Protein AF-A0A2M8HQ14-F1 (afdb_monomer_lite)

Sequence (191 aa):
MKSSTLELFWVEKIKLTQNTINLTRNLNDEQLDFPNDVARLSIRKALQKMQINDQKFATYLPFAIRFGNLFPLPKVSQVEIEQELTMIRDLFQAPALPPKLSDIIVRSADEIEFSECNPSLENIFKPWKQAIGHQESHVEKISEEDSYKYRYFSWKGIYIIPAAINMVAMENHFLLKDGILKFLKDPNFPK

pLDDT: mean 87.19, std 11.89, range [32.97, 98.19]

Radius of gyration: 17.12 Å; chains: 1; bounding box: 49×30×46 Å

Secondary structure (DSSP, 8-state):
-PPPHHHHHHHHHHHHHHHHHHHHTT--HHHHH-SS-TTS--HHHHHHHHHHHHHHHHHHHHHHHHHHHHS-PPPPPHHHHHHHHHHHHHHHT-PSPPTTGGG----SSTT---TT--HHHHHHHHHHHHHHHHHHHHHTTS-HHHHTT-EEEETTEEEEHHHHHHHHHHHHHHHHIIIIIHHHH-TT---

Foldseek 3Di:
DDDFLLLVLLQLLQLLLLVLLVQAQADDPCQQAPDDDPPAQGVVNLLQVLLVLLLVCLVQVVVLLVVCVVPFADFDDPVVQVVLLVVLCVVLVQDDDDPCSVVRPDRALVPRDSPPGDPVCCVRSVSSSVSSNSVRVSSVPADSRSQRRTWGDDPVGIDRNSSSSNSSSSVSVSSCVRHPVQCVVPVCPDD

Structure (mmCIF, N/CA/C/O backbone):
data_AF-A0A2M8HQ14-F1
#
_entry.id   AF-A0A2M8HQ14-F1
#
loop_
_atom_site.group_PDB
_atom_site.id
_atom_site.type_symbol
_atom_site.label_atom_id
_atom_site.label_alt_id
_atom_site.label_comp_id
_atom_site.label_asym_id
_atom_site.label_entity_id
_atom_site.label_seq_id
_atom_site.pdbx_PDB_ins_code
_atom_site.Cartn_x
_atom_site.Cartn_y
_atom_site.Cartn_z
_atom_site.occupancy
_atom_site.B_iso_or_equiv
_atom_site.auth_seq_id
_atom_site.auth_comp_id
_atom_site.auth_asym_id
_atom_site.auth_atom_id
_atom_site.pdbx_PDB_model_num
ATOM 1 N N . MET A 1 1 ? -25.611 2.134 2.418 1.00 32.97 1 MET A N 1
ATOM 2 C CA . MET A 1 1 ? -24.685 1.971 3.560 1.00 32.97 1 MET A CA 1
ATOM 3 C C . MET A 1 1 ? -23.477 2.852 3.264 1.00 32.97 1 MET A C 1
ATOM 5 O O . MET A 1 1 ? -22.966 2.738 2.159 1.00 32.97 1 MET A O 1
ATOM 9 N N . LYS A 1 2 ? -23.108 3.815 4.122 1.00 39.12 2 LYS A N 1
ATOM 10 C CA . LYS A 1 2 ? -21.884 4.610 3.894 1.00 39.12 2 LYS A CA 1
ATOM 11 C C . LYS A 1 2 ? -20.688 3.700 4.189 1.00 39.12 2 LYS A C 1
ATOM 13 O O . LYS A 1 2 ? -20.706 3.077 5.248 1.00 39.12 2 LYS A O 1
ATOM 18 N N . SER A 1 3 ? -19.717 3.602 3.278 1.00 62.22 3 SER A N 1
ATOM 19 C CA . SER A 1 3 ? -18.453 2.917 3.583 1.00 62.22 3 SER A CA 1
ATOM 20 C C . SER A 1 3 ? -17.799 3.587 4.778 1.00 62.22 3 SER A C 1
ATOM 22 O O . SER A 1 3 ? -17.839 4.814 4.914 1.00 62.22 3 SER A O 1
ATOM 24 N N . SER A 1 4 ? -17.254 2.763 5.658 1.00 85.62 4 SER A N 1
ATOM 25 C CA . SER A 1 4 ? -16.575 3.223 6.857 1.00 85.62 4 SER A CA 1
ATOM 26 C C . SER A 1 4 ? -15.208 3.822 6.495 1.00 85.62 4 SER A C 1
ATOM 28 O O . SER A 1 4 ? -14.678 3.540 5.418 1.00 85.62 4 SER A O 1
ATOM 30 N N . THR A 1 5 ? -14.626 4.672 7.348 1.00 88.25 5 THR A N 1
ATOM 31 C CA . THR A 1 5 ? -13.314 5.288 7.048 1.00 88.25 5 THR A CA 1
ATOM 32 C C . THR A 1 5 ? -12.232 4.217 6.925 1.00 88.25 5 THR A C 1
ATOM 34 O O . THR A 1 5 ? -11.352 4.315 6.070 1.00 88.25 5 THR A O 1
ATOM 37 N N . LEU A 1 6 ? -12.322 3.173 7.758 1.00 91.50 6 LEU A N 1
ATOM 38 C CA . LEU A 1 6 ? -11.446 2.011 7.693 1.00 91.50 6 LEU A CA 1
ATOM 39 C C . LEU A 1 6 ? -11.546 1.312 6.332 1.00 91.50 6 LEU A C 1
ATOM 41 O O . LEU A 1 6 ? -10.520 1.095 5.690 1.00 91.50 6 LEU A O 1
ATOM 45 N N . GLU A 1 7 ? -12.768 1.004 5.881 1.00 92.44 7 GLU A N 1
ATOM 46 C CA . GLU A 1 7 ? -13.006 0.354 4.586 1.00 92.44 7 GLU A CA 1
ATOM 47 C C . GLU A 1 7 ? -12.491 1.222 3.432 1.00 92.44 7 GLU A C 1
ATOM 49 O O . GLU A 1 7 ? -11.828 0.720 2.527 1.00 92.44 7 GLU A O 1
ATOM 54 N N . LEU A 1 8 ? -12.753 2.531 3.475 1.00 92.06 8 LEU A N 1
ATOM 55 C CA . LEU A 1 8 ? -12.332 3.464 2.435 1.00 92.06 8 LEU A CA 1
ATOM 56 C C . LEU A 1 8 ? -10.808 3.483 2.283 1.00 92.06 8 LEU A C 1
ATOM 58 O O . LEU A 1 8 ? -10.309 3.245 1.184 1.00 92.06 8 LEU A O 1
ATOM 62 N N . PHE A 1 9 ? -10.064 3.702 3.372 1.00 93.69 9 PHE A N 1
ATOM 63 C CA . PHE A 1 9 ? -8.600 3.726 3.301 1.00 93.69 9 PHE A CA 1
ATOM 64 C C . PHE A 1 9 ? -8.007 2.365 2.952 1.00 93.69 9 PHE A C 1
ATOM 66 O O . PHE A 1 9 ? -6.987 2.302 2.261 1.00 93.69 9 PHE A O 1
ATOM 73 N N . TRP A 1 10 ? -8.640 1.276 3.392 1.00 95.88 10 TRP A N 1
ATOM 74 C CA . TRP A 1 10 ? -8.224 -0.064 3.004 1.00 95.88 10 TRP A CA 1
ATOM 75 C C . TRP A 1 10 ? -8.364 -0.279 1.492 1.00 95.88 10 TRP A C 1
ATOM 77 O O . TRP A 1 10 ? -7.386 -0.608 0.820 1.00 95.88 10 TRP A O 1
ATOM 87 N N . VAL A 1 11 ? -9.539 0.007 0.926 1.00 95.31 11 VAL A N 1
ATOM 88 C CA . VAL A 1 11 ? -9.795 -0.135 -0.514 1.00 95.31 11 VAL A CA 1
ATOM 89 C C . VAL A 1 11 ? -8.889 0.786 -1.336 1.00 95.31 11 VAL A C 1
ATOM 91 O O . VAL A 1 11 ? -8.334 0.357 -2.345 1.00 95.31 11 VAL A O 1
ATOM 94 N N . GLU A 1 12 ? -8.684 2.037 -0.922 1.00 93.06 12 GLU A N 1
ATOM 95 C CA . GLU A 1 12 ? -7.764 2.953 -1.611 1.00 93.06 12 GLU A CA 1
ATOM 96 C C . GLU A 1 12 ? -6.329 2.418 -1.640 1.00 93.06 12 GLU A C 1
ATOM 98 O O . GLU A 1 12 ? -5.658 2.488 -2.676 1.00 93.06 12 GLU A O 1
ATOM 103 N N . LYS A 1 13 ? -5.871 1.820 -0.536 1.00 95.44 13 LYS A N 1
ATOM 104 C CA . LYS A 1 13 ? -4.567 1.162 -0.459 1.00 95.44 13 LYS A CA 1
ATOM 105 C C . LYS A 1 13 ? -4.471 -0.029 -1.417 1.00 95.44 13 LYS A C 1
ATOM 107 O O . LYS A 1 13 ? -3.471 -0.137 -2.128 1.00 95.44 13 LYS A O 1
ATOM 112 N N . ILE A 1 14 ? -5.493 -0.887 -1.482 1.00 97.31 14 ILE A N 1
ATOM 113 C CA . ILE A 1 14 ? -5.556 -2.008 -2.438 1.00 97.31 14 ILE A CA 1
ATOM 114 C C . ILE A 1 14 ? -5.459 -1.498 -3.879 1.00 97.31 14 ILE A C 1
ATOM 116 O O . ILE A 1 14 ? -4.623 -1.964 -4.660 1.00 97.31 14 ILE A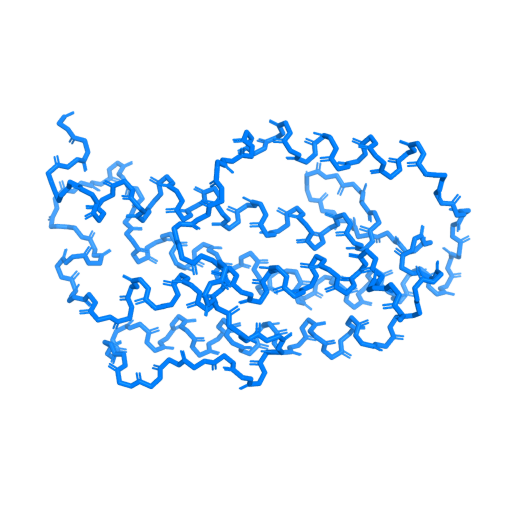 O 1
ATOM 120 N N . LYS A 1 15 ? -6.254 -0.479 -4.218 1.00 96.44 15 LYS A N 1
ATOM 121 C CA . LYS A 1 15 ? -6.255 0.121 -5.555 1.00 96.44 15 LYS A CA 1
ATOM 122 C C . LYS A 1 15 ? -4.904 0.715 -5.924 1.00 96.44 15 LYS A C 1
ATOM 124 O O . LYS A 1 15 ? -4.448 0.539 -7.054 1.00 96.44 15 LYS A O 1
ATOM 129 N N . LEU A 1 16 ? -4.245 1.393 -4.985 1.00 95.69 16 LEU A N 1
ATOM 130 C CA . LEU A 1 16 ? -2.909 1.951 -5.188 1.00 95.69 16 LEU A CA 1
ATOM 131 C C . LEU A 1 16 ? -1.882 0.851 -5.489 1.00 95.69 16 LEU A C 1
ATOM 133 O O . LEU A 1 16 ? -1.063 1.013 -6.400 1.00 95.69 16 LEU A O 1
ATOM 137 N N . THR A 1 17 ? -1.942 -0.267 -4.763 1.00 97.25 17 THR A N 1
ATOM 138 C CA . THR A 1 17 ? -1.079 -1.432 -4.998 1.00 97.25 17 THR A CA 1
ATOM 139 C C . THR A 1 17 ? -1.305 -2.007 -6.395 1.00 97.25 17 THR A C 1
ATOM 141 O O . THR A 1 17 ? -0.351 -2.102 -7.170 1.00 97.25 17 THR A O 1
ATOM 144 N N . GLN A 1 18 ? -2.556 -2.299 -6.775 1.00 97.44 18 GLN A N 1
ATOM 145 C CA . GLN A 1 18 ? -2.865 -2.822 -8.112 1.00 97.44 18 GLN A CA 1
ATOM 146 C C . GLN A 1 18 ? -2.454 -1.846 -9.222 1.00 97.44 18 GLN A C 1
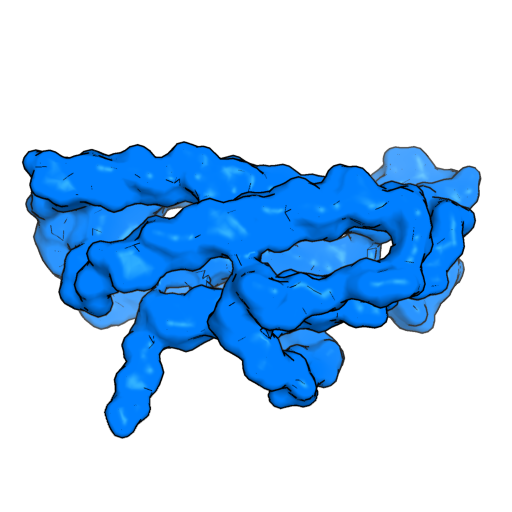ATOM 148 O O . GLN A 1 18 ? -1.886 -2.259 -10.233 1.00 97.44 18 GLN A O 1
ATOM 153 N N . ASN A 1 19 ? -2.700 -0.546 -9.043 1.00 95.81 19 ASN A N 1
ATOM 154 C CA . ASN A 1 19 ? -2.285 0.467 -10.008 1.00 95.81 19 ASN A CA 1
ATOM 155 C C . ASN A 1 19 ? -0.762 0.466 -10.203 1.00 95.81 19 ASN A C 1
ATOM 157 O O . ASN A 1 19 ? -0.271 0.512 -11.329 1.00 95.81 19 ASN A O 1
ATOM 161 N N . THR A 1 20 ? -0.010 0.368 -9.107 1.00 95.81 20 THR A N 1
ATOM 162 C CA . THR A 1 20 ? 1.456 0.326 -9.147 1.00 95.81 20 THR A CA 1
ATOM 163 C C . THR A 1 20 ? 1.961 -0.911 -9.887 1.00 95.81 20 THR A C 1
ATOM 165 O O . THR A 1 20 ? 2.848 -0.799 -10.736 1.00 95.81 20 THR A O 1
ATOM 168 N N . ILE A 1 21 ? 1.360 -2.075 -9.627 1.00 96.69 21 ILE A N 1
ATOM 169 C CA . ILE A 1 21 ? 1.650 -3.318 -10.352 1.00 96.69 21 ILE A CA 1
ATOM 170 C C . ILE A 1 21 ? 1.353 -3.140 -11.845 1.00 96.69 21 ILE A C 1
ATOM 172 O O . ILE A 1 21 ? 2.228 -3.384 -12.670 1.00 96.69 21 ILE A O 1
ATOM 176 N N . ASN A 1 22 ? 0.172 -2.636 -12.213 1.00 95.44 22 ASN A N 1
ATOM 177 C CA . ASN A 1 22 ? -0.216 -2.431 -13.614 1.00 95.44 22 ASN A CA 1
ATOM 178 C C . ASN A 1 22 ? 0.759 -1.526 -14.378 1.00 95.44 22 ASN A C 1
ATOM 180 O O . ASN A 1 22 ? 1.053 -1.785 -15.544 1.00 95.44 22 ASN A O 1
ATOM 184 N N . LEU A 1 23 ? 1.271 -0.482 -13.722 1.00 94.12 23 LEU A N 1
ATOM 185 C CA . LEU A 1 23 ? 2.225 0.458 -14.312 1.00 94.12 23 LEU A CA 1
ATOM 186 C C . LEU A 1 23 ? 3.621 -0.138 -14.527 1.00 94.12 23 LEU A C 1
ATOM 188 O O . LEU A 1 23 ? 4.365 0.369 -15.363 1.00 94.12 23 LEU A O 1
ATOM 192 N N . THR A 1 24 ? 3.996 -1.169 -13.768 1.00 94.88 24 THR A N 1
ATOM 193 C CA . THR A 1 24 ? 5.387 -1.645 -13.706 1.00 94.88 24 THR A CA 1
ATOM 194 C C . THR A 1 24 ? 5.587 -3.081 -14.170 1.00 94.88 24 THR A C 1
ATOM 196 O O . THR A 1 24 ? 6.697 -3.431 -14.563 1.00 94.88 24 THR A O 1
ATOM 199 N N . ARG A 1 25 ? 4.534 -3.906 -14.187 1.00 95.75 25 ARG A N 1
ATOM 200 C CA . ARG A 1 25 ? 4.627 -5.355 -14.420 1.00 95.75 25 ARG A CA 1
ATOM 201 C C . ARG A 1 25 ? 5.296 -5.764 -15.731 1.00 95.75 25 ARG A C 1
ATOM 203 O O . ARG A 1 25 ? 5.889 -6.831 -15.768 1.00 95.75 25 ARG A O 1
ATOM 210 N N . ASN A 1 26 ? 5.236 -4.922 -16.763 1.00 94.88 26 ASN A N 1
ATOM 211 C CA . ASN A 1 26 ? 5.762 -5.220 -18.100 1.00 94.88 26 ASN A CA 1
ATOM 212 C C . ASN A 1 26 ? 7.092 -4.512 -18.409 1.00 94.88 26 ASN A C 1
ATOM 214 O O . ASN A 1 26 ? 7.562 -4.571 -19.543 1.00 94.88 26 ASN A O 1
ATOM 218 N N . LEU A 1 27 ? 7.681 -3.806 -17.439 1.00 93.19 27 LEU A N 1
ATOM 219 C CA . LEU A 1 27 ? 8.978 -3.157 -17.627 1.00 93.19 27 LEU A CA 1
ATOM 220 C C . LEU A 1 27 ? 10.084 -4.210 -17.690 1.00 93.19 27 LEU A C 1
ATOM 222 O O . LEU A 1 27 ? 10.091 -5.145 -16.889 1.00 93.19 27 LEU A O 1
ATOM 226 N N . ASN A 1 28 ? 11.027 -4.049 -18.616 1.00 92.50 28 ASN A N 1
ATOM 227 C CA . ASN A 1 28 ? 12.213 -4.900 -18.693 1.00 92.50 28 ASN A CA 1
ATOM 228 C C . ASN A 1 28 ? 13.247 -4.516 -17.612 1.00 92.50 28 ASN A C 1
ATOM 230 O O . ASN A 1 28 ? 13.126 -3.480 -16.958 1.00 92.50 28 ASN A O 1
ATOM 234 N N . ASP A 1 29 ? 14.273 -5.342 -17.412 1.00 92.19 29 ASP A N 1
ATOM 235 C CA . ASP A 1 29 ? 15.241 -5.124 -16.326 1.00 92.19 29 ASP A CA 1
ATOM 236 C C . ASP A 1 29 ? 16.053 -3.828 -16.472 1.00 92.19 29 ASP A C 1
ATOM 238 O O . ASP A 1 29 ? 16.331 -3.165 -15.474 1.00 92.19 29 ASP A O 1
ATOM 242 N N . GLU A 1 30 ? 16.348 -3.396 -17.700 1.00 88.69 30 GLU A N 1
ATOM 243 C CA . GLU A 1 30 ? 17.034 -2.122 -17.953 1.00 88.69 30 GLU A CA 1
ATOM 244 C C . GLU A 1 30 ? 16.188 -0.923 -17.501 1.00 88.69 30 GLU A C 1
ATOM 246 O O . GLU A 1 30 ? 16.701 0.006 -16.874 1.00 88.69 30 GLU A O 1
ATOM 251 N N . GLN A 1 31 ? 14.878 -0.963 -17.766 1.00 89.19 31 GLN A N 1
ATOM 252 C CA . GLN A 1 31 ? 13.917 0.042 -17.306 1.00 89.19 31 GLN A CA 1
ATOM 253 C C . GLN A 1 31 ? 13.722 0.005 -15.784 1.00 89.19 31 GLN A C 1
ATOM 255 O O . GLN A 1 31 ? 13.442 1.037 -15.175 1.00 89.19 31 GLN A O 1
ATOM 260 N N . LEU A 1 32 ? 13.840 -1.173 -15.166 1.00 91.31 32 LEU A N 1
ATOM 261 C CA . LEU A 1 32 ? 13.626 -1.362 -13.731 1.00 91.31 32 LEU A CA 1
ATOM 262 C C . LEU A 1 32 ? 14.803 -0.883 -12.879 1.00 91.31 32 LEU A C 1
ATOM 264 O O . LEU A 1 32 ? 14.583 -0.295 -11.814 1.00 91.31 32 LEU A O 1
ATOM 268 N N . ASP A 1 33 ? 16.028 -1.164 -13.320 1.00 87.94 33 ASP A N 1
ATOM 269 C CA . ASP A 1 33 ? 17.239 -0.931 -12.533 1.00 87.94 33 ASP A CA 1
ATOM 270 C C . ASP A 1 33 ? 17.974 0.355 -12.898 1.00 87.94 33 ASP A C 1
ATOM 272 O O . ASP A 1 33 ? 18.659 0.907 -12.037 1.00 87.94 33 ASP A O 1
ATOM 276 N N . PHE A 1 34 ? 17.729 0.877 -14.103 1.00 74.94 34 PHE A N 1
ATOM 277 C CA . PHE A 1 34 ? 18.449 1.979 -14.735 1.00 74.94 34 PHE A CA 1
ATOM 278 C C . PHE A 1 34 ? 19.945 1.681 -14.923 1.00 74.94 34 PHE A C 1
ATOM 280 O O . PHE A 1 34 ? 20.654 1.404 -13.957 1.00 74.94 34 PHE A O 1
ATOM 287 N N . PRO A 1 35 ? 20.495 1.812 -16.140 1.00 55.94 35 PRO A N 1
ATOM 288 C CA . PRO A 1 35 ? 21.866 1.381 -16.378 1.00 55.94 35 PRO A CA 1
ATOM 289 C C . PRO A 1 35 ? 22.963 2.189 -15.653 1.00 55.94 35 PRO A C 1
ATOM 291 O O . PRO A 1 35 ? 24.076 1.686 -15.599 1.00 55.94 35 PRO A O 1
ATOM 294 N N . ASN A 1 36 ? 22.723 3.399 -15.107 1.00 51.34 36 ASN A N 1
ATOM 295 C CA . ASN A 1 36 ? 23.842 4.319 -14.810 1.00 51.34 36 ASN A CA 1
ATOM 296 C C . ASN A 1 36 ? 23.723 5.333 -13.644 1.00 51.34 36 ASN A C 1
ATOM 298 O O . ASN A 1 36 ? 24.579 6.212 -13.571 1.00 51.34 36 ASN A O 1
ATOM 302 N N . ASP A 1 37 ? 22.757 5.269 -12.712 1.00 55.09 37 ASP A N 1
ATOM 303 C CA . ASP A 1 37 ? 22.715 6.275 -11.623 1.00 55.09 37 ASP A CA 1
ATOM 304 C C . ASP A 1 37 ? 22.629 5.697 -10.199 1.00 55.09 37 ASP A C 1
ATOM 306 O O . ASP A 1 37 ? 21.575 5.296 -9.703 1.00 55.09 37 ASP A O 1
ATOM 310 N N . VAL A 1 38 ? 23.782 5.696 -9.519 1.00 55.62 38 VAL A N 1
ATOM 311 C CA . VAL A 1 38 ? 23.985 5.205 -8.144 1.00 55.62 38 VAL A CA 1
ATOM 312 C C . VAL A 1 38 ? 23.296 6.098 -7.100 1.00 55.62 38 VAL A C 1
ATOM 314 O O . VAL A 1 38 ? 22.971 5.624 -6.010 1.00 55.62 38 VAL A O 1
ATOM 317 N N . ALA A 1 39 ? 23.024 7.369 -7.419 1.00 57.22 39 ALA A N 1
ATOM 318 C CA . ALA A 1 39 ? 22.390 8.312 -6.501 1.00 57.22 39 ALA A CA 1
ATOM 319 C C . ALA A 1 39 ? 20.851 8.227 -6.512 1.00 57.22 39 ALA A C 1
ATOM 321 O O . ALA A 1 39 ? 20.198 8.798 -5.635 1.00 57.22 39 ALA A O 1
ATOM 322 N N . ARG A 1 40 ? 20.253 7.517 -7.481 1.00 67.31 40 ARG A N 1
ATOM 323 C CA . ARG A 1 40 ? 18.800 7.510 -7.711 1.00 67.31 40 ARG A CA 1
ATOM 324 C C . ARG A 1 40 ? 18.124 6.242 -7.193 1.00 67.31 40 ARG A C 1
ATOM 326 O O . ARG A 1 40 ? 18.677 5.140 -7.185 1.00 67.31 40 ARG A O 1
ATOM 333 N N . LEU A 1 41 ? 16.880 6.400 -6.742 1.00 78.75 41 LEU A N 1
ATOM 334 C CA . LEU A 1 41 ? 16.032 5.266 -6.394 1.00 78.75 41 LEU A CA 1
ATOM 335 C C . LEU A 1 41 ? 15.511 4.635 -7.688 1.00 78.75 41 LEU A C 1
ATOM 337 O O . LEU A 1 41 ? 14.708 5.258 -8.376 1.00 78.75 41 LEU A O 1
ATOM 341 N N . SER A 1 42 ? 15.965 3.422 -8.011 1.00 88.56 42 SER A N 1
ATOM 342 C CA . SER A 1 42 ? 15.466 2.715 -9.190 1.00 88.56 42 SER A CA 1
ATOM 343 C C . SER A 1 42 ? 13.986 2.330 -9.050 1.00 88.56 42 SER A C 1
ATOM 345 O O . SER A 1 42 ? 13.490 2.256 -7.920 1.00 88.56 42 SER A O 1
ATOM 347 N N . ILE A 1 43 ? 13.281 2.030 -10.153 1.00 92.31 43 ILE A N 1
ATOM 348 C CA . ILE A 1 43 ? 11.893 1.534 -10.078 1.00 92.31 43 ILE A CA 1
ATOM 349 C C . ILE A 1 43 ? 11.867 0.256 -9.242 1.00 92.31 43 ILE A C 1
ATOM 351 O O . ILE A 1 43 ? 11.047 0.137 -8.331 1.00 92.31 43 ILE A O 1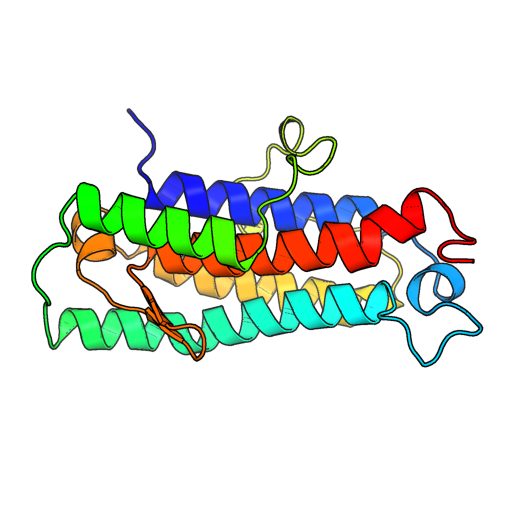
ATOM 355 N N . ARG A 1 44 ? 12.822 -0.659 -9.461 1.00 93.56 44 ARG A N 1
ATOM 356 C CA . ARG A 1 44 ? 12.940 -1.882 -8.657 1.00 93.56 44 ARG A CA 1
ATOM 357 C C . ARG A 1 44 ? 13.114 -1.572 -7.172 1.00 93.56 44 ARG A C 1
ATOM 359 O O . ARG A 1 44 ? 12.400 -2.136 -6.345 1.00 93.56 44 ARG A O 1
ATOM 366 N N . LYS A 1 45 ? 14.010 -0.645 -6.817 1.00 92.50 45 LYS A N 1
ATOM 367 C CA . LYS A 1 45 ? 14.221 -0.244 -5.416 1.00 92.50 45 LYS A CA 1
ATOM 368 C C . LYS A 1 45 ? 12.992 0.450 -4.820 1.00 92.50 45 LYS A C 1
ATOM 370 O O . LYS A 1 45 ? 12.724 0.272 -3.635 1.00 92.50 45 LYS A O 1
ATOM 375 N N . ALA A 1 46 ? 12.247 1.236 -5.599 1.00 93.88 46 ALA A N 1
ATOM 376 C CA . ALA A 1 46 ? 11.003 1.855 -5.149 1.00 93.88 46 ALA A CA 1
ATOM 377 C C . ALA A 1 46 ? 9.940 0.793 -4.837 1.00 93.88 46 ALA A C 1
ATOM 379 O O . ALA A 1 46 ? 9.379 0.810 -3.743 1.00 93.88 46 ALA A O 1
ATOM 380 N N . LEU A 1 47 ? 9.743 -0.176 -5.737 1.00 96.38 47 LEU A N 1
ATOM 381 C CA . LEU A 1 47 ? 8.833 -1.307 -5.531 1.00 96.38 47 LEU A CA 1
ATOM 382 C C . LEU A 1 47 ? 9.232 -2.146 -4.309 1.00 96.38 47 LEU A C 1
ATOM 384 O O . LEU A 1 47 ? 8.386 -2.456 -3.476 1.00 96.38 47 LEU A O 1
ATOM 388 N N . GLN A 1 48 ? 10.525 -2.446 -4.145 1.00 96.06 48 GLN A N 1
ATOM 389 C CA . GLN A 1 48 ? 11.044 -3.137 -2.958 1.00 96.06 48 GLN A CA 1
ATOM 390 C C . GLN A 1 48 ? 10.763 -2.354 -1.671 1.00 96.06 48 GLN A C 1
ATOM 392 O O . GLN A 1 48 ? 10.332 -2.933 -0.681 1.00 96.06 48 GLN A O 1
ATOM 397 N N . LYS A 1 49 ? 10.959 -1.029 -1.663 1.00 95.75 49 LYS A N 1
ATOM 398 C CA . LYS A 1 49 ? 10.642 -0.203 -0.487 1.00 95.75 49 LYS A CA 1
ATOM 399 C C . LYS A 1 49 ? 9.151 -0.229 -0.148 1.00 95.75 49 LYS A C 1
ATOM 401 O O . LYS A 1 49 ? 8.826 -0.371 1.027 1.00 95.75 49 LYS A O 1
ATOM 406 N N . MET A 1 50 ? 8.264 -0.134 -1.141 1.00 96.94 50 MET A N 1
ATOM 407 C CA . MET A 1 50 ? 6.814 -0.238 -0.915 1.00 96.94 50 MET A CA 1
ATOM 408 C C . MET A 1 50 ? 6.436 -1.602 -0.333 1.00 96.94 50 MET A C 1
ATOM 410 O O . MET A 1 50 ? 5.745 -1.684 0.681 1.00 96.94 50 MET A O 1
ATOM 414 N N . GLN A 1 51 ? 6.966 -2.669 -0.928 1.00 97.62 51 GLN A N 1
ATOM 415 C CA . GLN A 1 51 ? 6.770 -4.035 -0.464 1.00 97.62 51 GLN A CA 1
ATOM 416 C C . GLN A 1 51 ? 7.283 -4.229 0.978 1.00 97.62 51 GLN A C 1
ATOM 418 O O . GLN A 1 51 ? 6.586 -4.826 1.798 1.00 97.62 51 GLN A O 1
ATOM 423 N N . ILE A 1 52 ? 8.443 -3.668 1.335 1.00 96.81 52 ILE A N 1
ATOM 424 C CA . ILE A 1 52 ? 8.977 -3.685 2.708 1.00 96.81 52 ILE A CA 1
ATOM 425 C C . ILE A 1 52 ? 8.084 -2.894 3.673 1.00 96.81 52 ILE A C 1
ATOM 427 O O . ILE A 1 52 ? 7.867 -3.342 4.801 1.00 96.81 52 ILE A O 1
ATOM 431 N N . ASN A 1 53 ? 7.574 -1.725 3.273 1.00 95.94 53 ASN A N 1
ATOM 432 C CA . ASN A 1 53 ? 6.663 -0.935 4.107 1.00 95.94 53 ASN A CA 1
ATOM 433 C C . ASN A 1 53 ? 5.412 -1.743 4.459 1.00 95.94 53 ASN A C 1
ATOM 435 O O . ASN A 1 53 ? 5.011 -1.795 5.623 1.00 95.94 53 ASN A O 1
ATOM 439 N N . ASP A 1 54 ? 4.856 -2.445 3.473 1.00 97.75 54 ASP A N 1
ATOM 440 C CA . ASP A 1 54 ? 3.707 -3.317 3.670 1.00 97.75 54 ASP A CA 1
ATOM 441 C C . ASP A 1 54 ? 4.016 -4.550 4.515 1.00 97.75 54 ASP A C 1
ATOM 443 O O . ASP A 1 54 ? 3.230 -4.907 5.394 1.00 97.75 54 ASP A O 1
ATOM 447 N N . GLN A 1 55 ? 5.179 -5.173 4.344 1.00 96.81 55 GLN A N 1
ATOM 448 C CA . GLN A 1 55 ? 5.595 -6.270 5.219 1.00 96.81 55 GLN A CA 1
ATOM 449 C C . GLN A 1 55 ? 5.764 -5.832 6.673 1.00 96.81 55 GLN A C 1
ATOM 451 O O . GLN A 1 55 ? 5.336 -6.540 7.587 1.00 96.81 55 GLN A O 1
ATOM 456 N N . LYS A 1 56 ? 6.348 -4.653 6.909 1.00 95.19 56 LYS A N 1
ATOM 457 C CA . LYS A 1 56 ? 6.453 -4.089 8.259 1.00 95.19 56 LYS A CA 1
ATOM 458 C C . LYS A 1 56 ? 5.069 -3.846 8.841 1.00 95.19 56 LYS A C 1
ATOM 460 O O . LYS A 1 56 ? 4.808 -4.268 9.964 1.00 95.19 56 LYS A O 1
ATOM 465 N N . PHE A 1 57 ? 4.168 -3.235 8.075 1.00 96.00 57 PHE A N 1
ATOM 466 C CA . PHE A 1 57 ? 2.805 -2.991 8.537 1.00 96.00 57 PHE A CA 1
ATOM 467 C C . PHE A 1 57 ? 2.076 -4.299 8.875 1.00 96.00 57 PHE A C 1
ATOM 469 O O . PHE A 1 57 ? 1.538 -4.425 9.972 1.00 96.00 57 PHE A O 1
ATOM 476 N N . ALA A 1 58 ? 2.165 -5.313 8.008 1.00 95.25 58 ALA A N 1
ATOM 477 C CA . ALA A 1 58 ? 1.617 -6.651 8.247 1.00 95.25 58 ALA A CA 1
ATOM 478 C C . ALA A 1 58 ? 2.179 -7.305 9.522 1.00 95.25 58 ALA A C 1
ATOM 480 O O . ALA A 1 58 ? 1.467 -8.012 10.228 1.00 95.25 58 ALA A O 1
ATOM 481 N N . THR A 1 59 ? 3.452 -7.049 9.829 1.00 93.50 59 THR A N 1
ATOM 482 C CA . THR A 1 59 ? 4.131 -7.594 11.011 1.00 93.50 59 THR A CA 1
ATOM 483 C C . THR A 1 59 ? 3.683 -6.901 12.298 1.00 93.50 59 THR A C 1
ATOM 485 O O . THR A 1 59 ? 3.502 -7.567 13.313 1.00 93.50 59 THR A O 1
ATOM 488 N N . TYR A 1 60 ? 3.496 -5.577 12.284 1.00 92.06 60 TYR A N 1
ATOM 489 C CA . TYR A 1 60 ? 3.218 -4.796 13.497 1.00 92.06 60 TYR A CA 1
ATOM 490 C C . TYR A 1 60 ? 1.728 -4.575 13.782 1.00 92.06 60 TYR A C 1
ATOM 492 O O . TYR A 1 60 ? 1.345 -4.415 14.943 1.00 92.06 60 TYR A O 1
ATOM 500 N N . LEU A 1 61 ? 0.870 -4.611 12.760 1.00 93.06 61 LEU A N 1
ATOM 501 C CA . LEU A 1 61 ? -0.578 -4.448 12.907 1.00 93.06 61 LEU A CA 1
ATOM 502 C C . LEU A 1 61 ? -1.208 -5.426 13.926 1.00 93.06 61 LEU A C 1
ATOM 504 O O . LEU A 1 61 ? -1.984 -4.972 14.770 1.00 93.06 61 LEU A O 1
ATOM 508 N N . PRO A 1 62 ? -0.856 -6.728 13.958 1.00 91.94 62 PRO A N 1
ATOM 509 C CA . PRO A 1 62 ? -1.428 -7.666 14.926 1.00 91.94 62 PRO A CA 1
ATOM 510 C C . PRO A 1 62 ? -1.108 -7.290 16.375 1.00 91.94 62 PRO A C 1
ATOM 512 O O . PRO A 1 62 ? -1.934 -7.487 17.266 1.00 91.94 62 PRO A O 1
ATOM 515 N N . PHE A 1 63 ? 0.075 -6.718 16.620 1.00 90.44 63 PHE A N 1
ATOM 516 C CA . PHE A 1 63 ? 0.453 -6.238 17.947 1.00 90.44 63 PHE A CA 1
ATOM 517 C C . PHE A 1 63 ? -0.396 -5.035 18.351 1.00 90.44 63 PHE A C 1
ATOM 519 O O . PHE A 1 63 ? -0.924 -5.031 19.458 1.00 90.44 63 PHE A O 1
ATOM 526 N N . ALA A 1 64 ? -0.599 -4.066 17.453 1.00 88.88 64 ALA A N 1
ATOM 527 C CA . ALA A 1 64 ? -1.470 -2.915 17.700 1.00 88.88 64 ALA A CA 1
ATOM 528 C C . ALA A 1 64 ? -2.894 -3.344 18.100 1.00 88.88 64 ALA A C 1
ATOM 530 O O . ALA A 1 64 ? -3.447 -2.845 19.080 1.00 88.88 64 ALA A O 1
ATOM 531 N N . ILE A 1 65 ? -3.451 -4.332 17.393 1.00 87.56 65 ILE A N 1
ATOM 532 C CA . ILE A 1 65 ? -4.774 -4.900 17.688 1.00 87.56 65 ILE A CA 1
ATOM 533 C C . ILE A 1 65 ? -4.768 -5.628 19.038 1.00 87.56 65 ILE A C 1
ATOM 535 O O . ILE A 1 65 ? -5.659 -5.433 19.864 1.00 87.56 65 ILE A O 1
ATOM 539 N N . ARG A 1 66 ? -3.761 -6.470 19.301 1.00 87.62 66 ARG A N 1
ATOM 540 C CA . ARG A 1 66 ? -3.671 -7.232 20.556 1.00 87.62 66 ARG A CA 1
ATOM 541 C C . ARG A 1 66 ? -3.515 -6.317 21.771 1.00 87.62 66 ARG A C 1
ATOM 543 O O . ARG A 1 66 ? -4.189 -6.532 22.772 1.00 87.62 66 ARG A O 1
ATOM 550 N N . PHE A 1 67 ? -2.656 -5.304 21.688 1.00 84.81 67 PHE A N 1
ATOM 551 C CA . PHE A 1 67 ? -2.482 -4.324 22.759 1.00 84.81 67 PHE A CA 1
ATOM 552 C C . PHE A 1 67 ? -3.728 -3.466 22.950 1.00 84.81 67 PHE A C 1
ATOM 554 O O . PHE 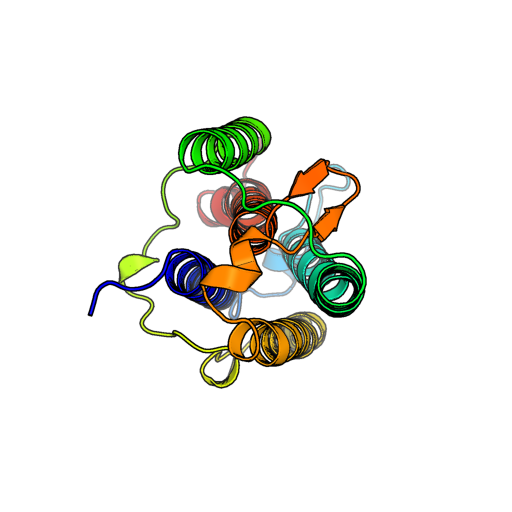A 1 67 ? -4.134 -3.265 24.089 1.00 84.81 67 PHE A O 1
ATOM 561 N N . GLY A 1 68 ? -4.374 -3.027 21.867 1.00 80.25 68 GLY A N 1
ATOM 562 C CA . GLY A 1 68 ? -5.621 -2.266 21.946 1.00 80.25 68 GLY A CA 1
ATOM 563 C C . GLY A 1 68 ? -6.764 -3.035 22.619 1.00 80.25 68 GLY A C 1
ATOM 564 O O . GLY A 1 68 ? -7.568 -2.436 23.325 1.00 80.25 68 GLY A O 1
ATOM 565 N N . ASN A 1 69 ? -6.796 -4.363 22.470 1.00 80.94 69 ASN A N 1
ATOM 566 C CA . ASN A 1 69 ? -7.735 -5.230 23.186 1.00 80.94 69 ASN A CA 1
ATOM 567 C C . ASN A 1 69 ? -7.423 -5.378 24.683 1.00 80.94 69 ASN A C 1
ATOM 569 O O . ASN A 1 69 ? -8.340 -5.519 25.486 1.00 80.94 69 ASN A O 1
ATOM 573 N N . LEU A 1 70 ? -6.143 -5.368 25.065 1.00 84.31 70 LEU A N 1
ATOM 574 C CA . LEU A 1 70 ? -5.722 -5.492 26.467 1.00 84.31 70 LEU A CA 1
ATOM 575 C C . LEU A 1 70 ? -5.802 -4.160 27.226 1.00 84.31 70 LEU A C 1
ATOM 577 O O . LEU A 1 70 ? -6.043 -4.154 28.430 1.00 84.31 70 LEU A O 1
ATOM 581 N N . PHE A 1 71 ? -5.602 -3.045 26.524 1.00 79.62 71 PHE A N 1
ATOM 582 C CA . PHE A 1 71 ? -5.551 -1.696 27.082 1.00 79.62 71 PHE A CA 1
ATOM 583 C C . PHE A 1 71 ? -6.395 -0.745 26.222 1.00 79.62 71 PHE A C 1
ATOM 585 O O . PHE A 1 71 ? -5.842 0.000 25.407 1.00 79.62 71 PHE A O 1
ATOM 592 N N . PRO A 1 72 ? -7.733 -0.770 26.363 1.00 69.75 72 PRO A N 1
ATOM 593 C CA . PRO A 1 72 ? -8.607 0.082 25.573 1.00 69.75 72 PRO A CA 1
ATOM 594 C C . PRO A 1 72 ? -8.343 1.553 25.907 1.00 69.75 72 PRO A C 1
ATOM 596 O O . PRO A 1 72 ? -8.581 2.014 27.023 1.00 69.75 72 PRO A O 1
ATOM 599 N N . LEU A 1 73 ? -7.835 2.290 24.923 1.00 77.56 73 LEU A N 1
ATOM 600 C CA . LEU A 1 73 ? -7.659 3.734 25.012 1.00 77.56 73 LEU A CA 1
ATOM 601 C C . LEU A 1 73 ? -8.990 4.446 24.734 1.00 77.56 73 LEU A C 1
ATOM 603 O O . LEU A 1 73 ? -9.849 3.898 24.034 1.00 77.56 73 LEU A O 1
ATOM 607 N N . PRO A 1 74 ? -9.177 5.672 25.258 1.00 77.19 74 PRO A N 1
ATOM 608 C CA . PRO A 1 74 ? -10.356 6.462 24.943 1.00 77.19 74 PRO A CA 1
ATOM 609 C C . PRO A 1 74 ? -10.489 6.656 23.430 1.00 77.19 74 PRO A C 1
ATOM 611 O O . PRO A 1 74 ? -9.502 6.767 22.688 1.00 77.19 74 PRO A O 1
ATOM 614 N N . LYS A 1 75 ? -11.746 6.676 22.980 1.00 75.44 75 LYS A N 1
ATOM 615 C CA . LYS A 1 75 ? -12.082 6.925 21.582 1.00 75.44 75 LYS A CA 1
ATOM 616 C C . LYS A 1 75 ? -11.560 8.302 21.179 1.00 75.44 75 LYS A C 1
ATOM 618 O O . LYS A 1 75 ? -11.799 9.281 21.881 1.00 75.44 75 LYS A O 1
ATOM 623 N N . VAL A 1 76 ? -10.886 8.348 20.037 1.00 80.69 76 VAL A N 1
ATOM 624 C CA . VAL A 1 76 ? -10.409 9.592 19.430 1.00 80.69 76 VAL A CA 1
ATOM 625 C C . VAL A 1 76 ? -11.602 10.374 18.885 1.00 80.69 76 VAL A C 1
ATOM 627 O O . VAL A 1 76 ? -12.499 9.803 18.256 1.00 80.69 76 VAL A O 1
ATOM 630 N N . SER A 1 77 ? -11.644 11.673 19.162 1.00 83.38 77 SER A N 1
ATOM 631 C CA . SER A 1 77 ? -12.658 12.577 18.625 1.00 83.38 77 SER A CA 1
ATOM 632 C C . SER A 1 77 ? -12.488 12.768 17.115 1.00 83.38 77 SER A C 1
ATOM 634 O O . SER A 1 77 ? -11.404 12.596 16.563 1.00 83.38 77 SER A O 1
ATOM 636 N N . GLN A 1 78 ? -13.555 13.183 16.430 1.00 81.19 78 GLN A N 1
ATOM 637 C CA . GLN A 1 78 ? -13.502 13.464 14.991 1.00 81.19 78 GLN A CA 1
ATOM 638 C C . GLN A 1 78 ? -12.430 14.511 14.632 1.00 81.19 78 GLN A C 1
ATOM 640 O O . GLN A 1 78 ? -11.749 14.374 13.621 1.00 81.19 78 GLN A O 1
ATOM 645 N N . VAL A 1 79 ? -12.238 15.516 15.491 1.00 85.31 79 VAL A N 1
ATOM 646 C CA . VAL A 1 79 ? -11.235 16.575 15.300 1.00 85.31 79 VAL A CA 1
ATOM 647 C C . VAL A 1 79 ? -9.816 16.011 15.357 1.00 85.31 79 VAL A C 1
ATOM 649 O O . VAL A 1 79 ? -8.982 16.352 14.526 1.00 85.31 79 VAL A O 1
ATOM 652 N N . GLU A 1 80 ? -9.536 15.129 16.312 1.00 85.81 80 GLU A N 1
ATOM 653 C CA . GLU A 1 80 ? -8.226 14.482 16.428 1.00 85.81 80 GLU A CA 1
ATOM 654 C C . GLU A 1 80 ? -7.956 13.540 15.239 1.00 85.81 80 GLU A C 1
ATOM 656 O O . GLU A 1 80 ? -6.839 13.509 14.728 1.00 85.81 80 GLU A O 1
ATOM 661 N N . ILE A 1 81 ? -8.980 12.840 14.728 1.00 85.31 81 ILE A N 1
ATOM 662 C CA . ILE A 1 81 ? -8.869 12.033 13.497 1.00 85.31 81 ILE A CA 1
ATOM 663 C C . ILE A 1 81 ? -8.461 12.922 12.315 1.00 85.31 81 ILE A C 1
ATOM 665 O O . ILE A 1 81 ? -7.531 12.601 11.576 1.00 85.31 81 ILE A O 1
ATOM 669 N N . GLU A 1 82 ? -9.137 14.055 12.131 1.00 85.88 82 GLU A N 1
ATOM 670 C CA . GLU A 1 82 ? -8.836 15.006 11.056 1.00 85.88 82 GLU A CA 1
ATOM 671 C C . GLU A 1 82 ? -7.434 15.612 11.191 1.00 85.88 82 GLU A C 1
ATOM 673 O O . GLU A 1 82 ? -6.743 15.805 10.184 1.00 85.88 82 GLU A O 1
ATOM 678 N N . GLN A 1 83 ? -6.979 15.863 12.421 1.00 88.44 83 GLN A N 1
ATOM 679 C CA . GLN A 1 83 ? -5.613 16.304 12.700 1.00 88.44 83 GLN A CA 1
ATOM 680 C C . GLN A 1 83 ? -4.587 15.236 12.316 1.00 88.44 83 GLN A C 1
ATOM 682 O O . GLN A 1 83 ? -3.632 15.563 11.612 1.00 88.44 83 GLN A O 1
ATOM 687 N N . GLU A 1 84 ? -4.790 13.969 12.696 1.00 88.31 84 GLU A N 1
ATOM 688 C CA . GLU A 1 84 ? -3.902 12.868 12.295 1.00 88.31 84 GLU A CA 1
ATOM 689 C C . GLU A 1 84 ? -3.816 12.750 10.765 1.00 88.31 84 GLU A C 1
ATOM 691 O O . GLU A 1 84 ? -2.720 12.674 10.202 1.00 88.31 84 GLU A O 1
ATOM 696 N N . LEU A 1 85 ? -4.956 12.800 10.068 1.00 88.31 85 LEU A N 1
ATOM 697 C CA . LEU A 1 85 ? -4.997 12.735 8.603 1.00 88.31 85 LEU A CA 1
ATOM 698 C C . LEU A 1 85 ? -4.308 13.934 7.945 1.00 88.31 85 LEU A C 1
ATOM 700 O O . LEU A 1 85 ? -3.612 13.770 6.940 1.00 88.31 85 LEU A O 1
ATOM 704 N N . THR A 1 86 ? -4.455 15.124 8.525 1.00 87.38 86 THR A N 1
ATOM 705 C CA . THR A 1 86 ? -3.771 16.339 8.067 1.00 87.38 86 THR A CA 1
ATOM 706 C C . THR A 1 86 ? -2.261 16.222 8.255 1.00 87.38 86 THR A C 1
ATOM 708 O O . THR A 1 86 ? -1.514 16.470 7.312 1.00 87.38 86 THR A O 1
ATOM 711 N N . MET A 1 87 ? -1.801 15.753 9.418 1.00 87.62 87 MET A N 1
ATOM 712 C CA . MET A 1 87 ? -0.377 15.515 9.677 1.00 87.62 87 MET A CA 1
ATOM 713 C C . MET A 1 87 ? 0.220 14.516 8.683 1.00 87.62 87 MET A C 1
ATOM 715 O O . MET A 1 87 ? 1.305 14.750 8.156 1.00 87.62 87 MET A O 1
ATOM 719 N N . ILE A 1 88 ? -0.492 13.424 8.385 1.00 87.69 88 ILE A N 1
ATOM 720 C CA . ILE A 1 88 ? -0.065 12.437 7.383 1.00 87.69 88 ILE A CA 1
ATOM 721 C C . ILE A 1 88 ? 0.035 13.086 6.000 1.00 87.69 88 ILE A C 1
ATOM 723 O O . ILE A 1 88 ? 1.045 12.930 5.313 1.00 87.69 88 ILE A O 1
ATOM 727 N N . ARG A 1 89 ? -0.997 13.828 5.588 1.00 85.12 89 ARG A N 1
ATOM 728 C CA . ARG A 1 89 ? -1.020 14.531 4.301 1.00 85.12 89 ARG A CA 1
ATOM 729 C C . ARG A 1 89 ? 0.174 15.474 4.161 1.00 85.12 89 ARG A C 1
ATOM 731 O O . ARG A 1 89 ? 0.821 15.482 3.114 1.00 85.12 89 ARG A O 1
ATOM 738 N N . ASP A 1 90 ? 0.457 16.242 5.206 1.00 86.56 90 ASP A N 1
ATOM 739 C CA . ASP A 1 90 ? 1.523 17.238 5.221 1.00 86.56 90 ASP A CA 1
ATOM 740 C C . ASP A 1 90 ? 2.908 16.567 5.235 1.00 86.56 90 ASP A C 1
ATOM 742 O O . ASP A 1 90 ? 3.805 17.001 4.510 1.00 86.56 90 ASP A O 1
ATOM 746 N N . LEU A 1 91 ? 3.063 15.448 5.956 1.00 84.31 91 LEU A N 1
ATOM 747 C CA . LEU A 1 91 ? 4.300 14.658 6.002 1.00 84.31 91 LEU A CA 1
ATOM 748 C C . LEU A 1 91 ? 4.720 14.131 4.622 1.00 84.31 91 LEU A C 1
ATOM 750 O O . LEU A 1 91 ? 5.907 14.134 4.298 1.00 84.31 91 LEU A O 1
ATOM 754 N N . PHE A 1 92 ? 3.763 13.676 3.811 1.00 81.69 92 PHE A N 1
ATOM 755 C CA . PHE A 1 92 ? 4.038 13.101 2.487 1.00 81.69 92 PHE A CA 1
ATOM 756 C C . PHE A 1 92 ? 3.794 14.066 1.325 1.00 81.69 92 PHE A C 1
ATOM 758 O O . PHE A 1 92 ? 3.969 13.674 0.170 1.00 81.69 92 PHE A O 1
ATOM 765 N N . GLN A 1 93 ? 3.388 15.308 1.614 1.00 76.19 93 GLN A N 1
ATOM 766 C CA . GLN A 1 93 ? 2.986 16.306 0.617 1.00 76.19 93 GLN A CA 1
ATOM 767 C C . GLN A 1 93 ? 2.016 15.704 -0.410 1.00 76.19 93 GLN A C 1
ATOM 769 O O . GLN A 1 93 ? 2.296 15.704 -1.615 1.00 76.19 93 GLN A O 1
ATOM 774 N N . ALA A 1 94 ? 0.924 15.123 0.111 1.00 58.75 94 ALA A N 1
ATOM 775 C CA . ALA A 1 94 ? -0.002 14.238 -0.596 1.00 58.75 94 ALA A CA 1
ATOM 776 C C . ALA A 1 94 ? -0.200 14.649 -2.067 1.00 58.75 94 ALA A C 1
ATOM 778 O O . ALA A 1 94 ? -0.813 15.683 -2.354 1.00 58.75 94 ALA A O 1
ATOM 779 N N . PRO A 1 95 ? 0.351 13.875 -3.014 1.00 62.81 95 PRO A N 1
ATOM 780 C CA . PRO A 1 95 ? 0.271 14.251 -4.408 1.00 62.81 95 PRO A CA 1
ATOM 781 C C . PRO A 1 95 ? -1.133 14.065 -4.978 1.00 62.81 95 PRO A C 1
ATOM 783 O O . PRO A 1 95 ? -1.957 13.347 -4.414 1.00 62.81 95 PRO A O 1
ATOM 786 N N . ALA A 1 96 ? -1.386 14.689 -6.134 1.00 67.56 96 ALA A N 1
ATOM 787 C CA . ALA A 1 96 ? -2.572 14.397 -6.933 1.00 67.56 96 ALA A CA 1
ATOM 788 C C . ALA A 1 96 ? -2.721 12.879 -7.122 1.00 67.56 96 ALA A C 1
ATOM 790 O O . ALA A 1 96 ? -1.712 12.179 -7.239 1.00 67.56 96 ALA A O 1
ATOM 791 N N . LEU A 1 97 ? -3.968 12.396 -7.145 1.00 70.44 97 LEU A N 1
ATOM 792 C CA . LEU A 1 97 ? -4.271 10.973 -7.282 1.00 70.44 97 LEU A CA 1
ATOM 793 C C . LEU A 1 97 ? -3.466 10.345 -8.434 1.00 70.44 97 LEU A C 1
ATOM 795 O O . LEU A 1 97 ? -3.323 10.976 -9.491 1.00 70.44 97 LEU A O 1
ATOM 799 N N . PRO A 1 98 ? -2.960 9.109 -8.265 1.00 76.56 98 PRO A N 1
ATOM 800 C CA . PRO A 1 98 ? -2.291 8.400 -9.338 1.00 76.56 98 PRO A CA 1
ATOM 801 C C . PRO A 1 98 ? -3.183 8.346 -10.585 1.00 76.56 98 PRO A C 1
ATOM 803 O O . PRO A 1 98 ? -4.404 8.187 -10.465 1.00 76.56 98 PRO A O 1
ATOM 806 N N . PRO A 1 99 ? -2.599 8.435 -11.791 1.00 74.38 99 PRO A N 1
ATOM 807 C CA . PRO A 1 99 ? -3.372 8.312 -13.018 1.00 74.38 99 PRO A CA 1
ATOM 808 C C . PRO A 1 99 ? -4.124 6.978 -13.030 1.00 74.38 99 PRO A C 1
ATOM 810 O O . PRO A 1 99 ? -3.561 5.957 -12.638 1.00 74.38 99 PRO A O 1
ATOM 813 N N . LYS A 1 100 ? -5.378 6.999 -13.500 1.00 81.44 100 LYS A N 1
ATOM 814 C CA . LYS A 1 100 ? -6.251 5.819 -13.652 1.00 81.44 100 LYS A CA 1
ATOM 815 C C . LYS A 1 100 ? -6.594 5.073 -12.354 1.00 81.44 100 LYS A C 1
ATOM 817 O O . LYS A 1 100 ? -7.147 3.982 -12.422 1.00 81.44 100 LYS A O 1
ATOM 822 N N . LEU A 1 101 ? -6.340 5.647 -11.169 1.00 84.69 101 LEU A N 1
ATOM 823 C CA . LEU A 1 101 ? -6.724 5.002 -9.904 1.00 84.69 101 LEU A CA 1
ATOM 824 C C . LEU A 1 101 ? -8.245 4.751 -9.818 1.00 84.69 101 LEU A C 1
ATOM 826 O O . LEU A 1 101 ? -8.672 3.738 -9.269 1.00 84.69 101 LEU A O 1
ATOM 830 N N . SER A 1 102 ? -9.054 5.645 -10.399 1.00 84.88 102 SER A N 1
ATOM 831 C CA . SER A 1 102 ? -10.515 5.504 -10.513 1.00 84.88 102 SER A CA 1
ATOM 832 C C . SER A 1 102 ? -10.951 4.257 -11.276 1.00 84.88 102 SER A C 1
ATOM 834 O O . SER A 1 102 ? -12.015 3.713 -10.990 1.00 84.88 102 SER A O 1
ATOM 836 N N . ASP A 1 103 ? -10.127 3.809 -12.221 1.00 89.00 103 ASP A N 1
ATOM 837 C CA . ASP A 1 103 ? -10.443 2.722 -13.149 1.00 89.00 103 ASP A CA 1
ATOM 838 C C . ASP A 1 103 ? -10.120 1.355 -12.523 1.00 89.00 103 ASP A C 1
ATOM 840 O O . ASP A 1 103 ? -10.528 0.312 -13.031 1.00 89.00 103 ASP A O 1
ATOM 844 N N . ILE A 1 104 ? -9.399 1.350 -11.396 1.00 93.25 104 ILE A N 1
ATOM 845 C CA . ILE A 1 104 ? -9.102 0.144 -10.634 1.00 93.25 104 ILE A CA 1
ATOM 846 C C . ILE A 1 104 ? -10.337 -0.258 -9.825 1.00 93.25 104 ILE A C 1
ATOM 848 O O . ILE A 1 104 ? -10.780 0.454 -8.915 1.00 93.25 104 ILE A O 1
ATOM 852 N N . ILE A 1 105 ? -10.875 -1.431 -10.153 1.00 92.75 105 ILE A N 1
ATOM 853 C CA . ILE A 1 105 ? -12.062 -2.009 -9.509 1.00 92.75 105 ILE A CA 1
ATOM 854 C C . ILE A 1 105 ? -11.736 -2.985 -8.376 1.00 92.75 105 ILE A C 1
ATOM 856 O O . ILE A 1 105 ? -12.648 -3.346 -7.645 1.00 92.75 105 ILE A O 1
ATOM 860 N N . VAL A 1 106 ? -10.464 -3.365 -8.216 1.00 93.94 106 VAL A N 1
ATOM 861 C CA . VAL A 1 106 ? -9.975 -4.262 -7.155 1.00 93.94 106 VAL A CA 1
ATOM 862 C C . VAL A 1 106 ? -10.248 -3.646 -5.780 1.00 93.94 106 VAL A C 1
ATOM 864 O O . VAL A 1 106 ? -9.971 -2.460 -5.561 1.00 93.94 106 VAL A O 1
ATOM 867 N N . ARG A 1 107 ? -10.806 -4.441 -4.866 1.00 94.75 107 ARG A N 1
ATOM 868 C CA . ARG A 1 107 ? -11.184 -4.047 -3.500 1.00 94.75 107 ARG A CA 1
ATOM 869 C C . ARG A 1 107 ? -10.594 -4.946 -2.420 1.00 94.75 107 ARG A C 1
ATOM 871 O O . ARG A 1 107 ? -10.542 -4.486 -1.284 1.00 94.75 107 ARG A O 1
ATOM 878 N N . SER A 1 108 ? -10.151 -6.155 -2.764 1.00 96.38 108 SER A N 1
ATOM 879 C CA . SER A 1 108 ? -9.536 -7.098 -1.823 1.00 96.38 108 SER A CA 1
ATOM 880 C C . SER A 1 108 ? -8.120 -7.503 -2.240 1.00 96.38 108 SER A C 1
ATOM 882 O O . SER A 1 108 ? -7.700 -7.314 -3.386 1.00 96.38 108 SER A O 1
ATOM 884 N N . ALA A 1 109 ? -7.345 -8.018 -1.287 1.00 96.06 109 ALA A N 1
ATOM 885 C CA . ALA A 1 109 ? -6.004 -8.528 -1.519 1.00 96.06 109 ALA A CA 1
ATOM 886 C C . ALA A 1 109 ? -5.980 -9.745 -2.454 1.00 96.06 109 ALA A C 1
ATOM 888 O O . ALA A 1 109 ? -4.999 -9.935 -3.178 1.00 96.06 109 ALA A O 1
ATOM 889 N N . ASP A 1 110 ? -7.014 -10.588 -2.428 1.00 96.31 110 ASP A N 1
ATOM 890 C CA . ASP A 1 110 ? -7.091 -11.801 -3.245 1.00 96.31 110 ASP A CA 1
ATOM 891 C C . ASP A 1 110 ? -7.251 -11.487 -4.742 1.00 96.31 110 ASP A C 1
ATOM 893 O O . ASP A 1 110 ? -6.603 -12.132 -5.570 1.00 96.31 110 ASP A O 1
ATOM 897 N N . GLU A 1 111 ? -7.990 -10.424 -5.057 1.00 97.06 111 GLU A N 1
ATOM 898 C CA . GLU A 1 111 ? -8.223 -9.845 -6.381 1.00 97.06 111 GLU A CA 1
ATOM 899 C C . GLU A 1 111 ? -6.983 -9.146 -6.978 1.00 97.06 111 GLU A C 1
ATOM 901 O O . GLU A 1 111 ? -7.003 -8.758 -8.148 1.00 97.06 111 GLU A O 1
ATOM 906 N N . ILE A 1 112 ? -5.900 -8.953 -6.208 1.00 96.94 112 ILE A N 1
ATOM 907 C CA . ILE A 1 112 ? -4.666 -8.349 -6.734 1.00 96.94 112 ILE A CA 1
ATOM 908 C C . ILE A 1 112 ? -4.025 -9.293 -7.754 1.00 96.94 112 ILE A C 1
ATOM 910 O O . ILE A 1 112 ? -3.567 -10.383 -7.409 1.00 96.94 112 ILE A O 1
ATOM 914 N N . GLU A 1 113 ? -3.896 -8.844 -8.995 1.00 95.50 113 GLU A N 1
ATOM 915 C CA . GLU A 1 113 ? -3.392 -9.645 -10.108 1.00 95.50 113 GLU A CA 1
ATOM 916 C C . GLU A 1 113 ? -2.074 -9.100 -10.656 1.00 95.50 113 GLU A C 1
ATOM 918 O O . GLU A 1 113 ? -1.918 -7.905 -10.923 1.00 95.50 113 GLU A O 1
ATOM 923 N N . PHE A 1 114 ? -1.122 -10.008 -10.861 1.00 94.19 114 PHE A N 1
ATOM 924 C CA . PHE A 1 114 ? 0.181 -9.727 -11.470 1.00 94.19 114 PHE A CA 1
ATOM 925 C C . PHE A 1 114 ? 0.609 -10.826 -12.453 1.00 94.19 114 PHE A C 1
ATOM 927 O O . PHE A 1 114 ? 1.799 -11.001 -12.702 1.00 94.19 114 PHE A O 1
ATOM 934 N N . SER A 1 115 ? -0.352 -11.567 -13.015 1.00 89.94 115 SER A N 1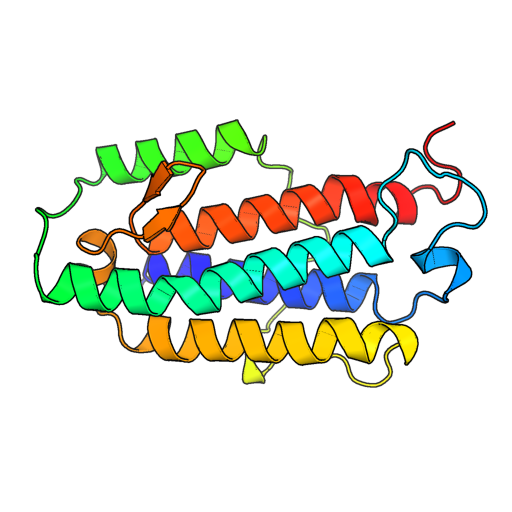
ATOM 935 C CA . SER A 1 115 ? -0.102 -12.529 -14.091 1.00 89.94 115 SER A CA 1
ATOM 936 C C . SER A 1 115 ? 0.645 -11.883 -15.265 1.00 89.94 115 SER A C 1
ATOM 938 O O . SER A 1 115 ? 0.490 -10.688 -15.537 1.00 89.94 115 SER A O 1
ATOM 940 N N . GLU A 1 116 ? 1.480 -12.690 -15.927 1.00 87.62 116 GLU A N 1
ATOM 941 C CA . GLU A 1 116 ? 2.289 -12.287 -17.089 1.00 87.62 116 GLU A CA 1
ATOM 942 C C . GLU A 1 116 ? 3.267 -11.127 -16.810 1.00 87.62 116 GLU A C 1
ATOM 944 O O . GLU A 1 116 ? 3.643 -10.391 -17.721 1.00 87.62 116 GLU A O 1
ATOM 949 N N . CYS A 1 117 ? 3.691 -10.940 -15.554 1.00 94.00 117 CYS A N 1
ATOM 950 C CA . CYS A 1 117 ? 4.698 -9.937 -15.221 1.00 94.00 117 CYS A CA 1
ATOM 951 C C . CYS A 1 117 ? 6.112 -10.366 -15.643 1.00 94.00 117 CYS A C 1
ATOM 953 O O . CYS A 1 117 ? 6.397 -11.543 -15.867 1.00 94.00 117 CYS A O 1
ATOM 955 N N . ASN A 1 118 ? 7.025 -9.394 -15.713 1.00 95.19 118 ASN A N 1
ATOM 956 C CA . ASN A 1 118 ? 8.454 -9.661 -15.814 1.00 95.19 118 ASN A CA 1
ATOM 957 C C . ASN A 1 118 ? 8.873 -10.603 -14.660 1.00 95.19 118 ASN A C 1
ATOM 959 O O . ASN A 1 118 ? 8.696 -10.225 -13.496 1.00 95.19 118 ASN A O 1
ATOM 963 N N . PRO A 1 119 ? 9.473 -11.779 -14.948 1.00 95.50 119 PRO A N 1
ATOM 964 C CA . PRO A 1 119 ? 9.886 -12.747 -13.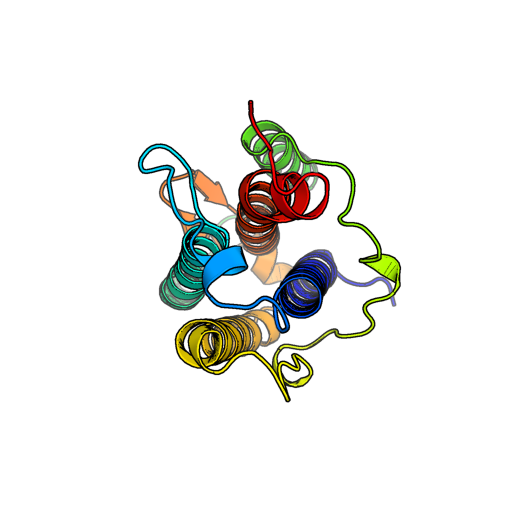929 1.00 95.50 119 PRO A CA 1
ATOM 965 C C . PRO A 1 119 ? 10.761 -12.156 -12.816 1.00 95.50 119 PRO A C 1
ATOM 967 O O . PRO A 1 119 ? 10.692 -12.581 -11.663 1.00 95.50 119 PRO A O 1
ATOM 970 N N . SER A 1 120 ? 11.559 -11.127 -13.118 1.00 94.56 120 SER A N 1
ATOM 971 C CA . SER A 1 120 ? 12.414 -10.464 -12.128 1.00 94.56 120 SER A CA 1
ATOM 972 C C . SER A 1 120 ? 11.626 -9.687 -11.056 1.00 94.56 120 SER A C 1
ATOM 974 O O . SER A 1 120 ? 12.175 -9.356 -10.000 1.00 94.56 120 SER A O 1
ATOM 976 N N . LEU A 1 121 ? 10.342 -9.399 -11.302 1.00 96.88 121 LEU A N 1
ATOM 977 C CA . LEU A 1 121 ? 9.426 -8.734 -10.374 1.00 96.88 121 LEU A CA 1
ATOM 978 C C . LEU A 1 121 ? 8.601 -9.710 -9.530 1.00 96.88 121 LEU A C 1
ATOM 980 O O . LEU A 1 121 ? 8.030 -9.286 -8.524 1.00 96.88 121 LEU A O 1
ATOM 984 N N . GLU A 1 122 ? 8.562 -11.005 -9.861 1.00 95.94 122 GLU A N 1
ATOM 985 C CA . GLU A 1 122 ? 7.805 -11.999 -9.085 1.00 95.94 122 GLU A CA 1
ATOM 986 C C . GLU A 1 122 ? 8.253 -12.042 -7.619 1.00 95.94 122 GLU A C 1
ATOM 988 O O . GLU A 1 122 ? 7.423 -12.070 -6.706 1.00 95.94 122 GLU A O 1
ATOM 993 N N . ASN A 1 123 ? 9.566 -11.944 -7.390 1.00 95.25 123 ASN A N 1
ATOM 994 C CA . ASN A 1 123 ? 10.171 -11.900 -6.056 1.00 95.25 123 ASN A CA 1
ATOM 995 C C . ASN A 1 123 ? 9.807 -10.638 -5.253 1.00 95.25 123 ASN A C 1
ATOM 997 O O . ASN A 1 123 ? 10.106 -10.568 -4.064 1.00 95.25 123 ASN A O 1
ATOM 1001 N N . ILE A 1 124 ? 9.162 -9.649 -5.876 1.00 97.50 124 ILE A N 1
ATOM 1002 C CA . ILE A 1 124 ? 8.629 -8.456 -5.212 1.00 97.50 124 ILE A CA 1
ATOM 1003 C C . ILE A 1 124 ? 7.108 -8.575 -5.089 1.00 97.50 124 ILE A C 1
ATOM 1005 O O . ILE A 1 124 ? 6.573 -8.479 -3.987 1.00 97.50 124 ILE A O 1
ATOM 1009 N N . PHE A 1 125 ? 6.399 -8.822 -6.193 1.00 98.00 125 PHE A N 1
ATOM 1010 C CA . PHE A 1 125 ? 4.935 -8.802 -6.218 1.00 98.00 125 PHE A CA 1
ATOM 1011 C C . PHE A 1 125 ? 4.298 -9.931 -5.417 1.00 98.00 125 PHE A C 1
ATOM 1013 O O . PHE A 1 125 ? 3.316 -9.690 -4.715 1.00 98.00 125 PHE A O 1
ATOM 1020 N N . LYS A 1 126 ? 4.868 -11.140 -5.437 1.00 97.06 126 LYS A N 1
ATOM 1021 C CA . LYS A 1 126 ? 4.308 -12.263 -4.679 1.00 97.06 126 LYS A CA 1
ATOM 1022 C C . LYS A 1 126 ? 4.401 -12.034 -3.162 1.00 97.06 126 LYS A C 1
ATOM 1024 O O . LYS A 1 126 ? 3.357 -12.109 -2.509 1.00 97.06 126 LYS A O 1
ATOM 1029 N N . PRO A 1 127 ? 5.567 -11.681 -2.579 1.00 97.25 127 PRO A N 1
ATOM 1030 C CA . PRO A 1 127 ? 5.633 -11.309 -1.165 1.00 97.25 127 PRO A CA 1
ATOM 1031 C C . PRO A 1 127 ? 4.802 -10.071 -0.818 1.00 97.25 127 PRO A C 1
ATOM 1033 O O . PRO A 1 127 ? 4.298 -9.973 0.299 1.00 97.25 127 PRO A O 1
ATOM 1036 N N . TRP A 1 128 ? 4.653 -9.125 -1.749 1.00 98.19 128 TRP A N 1
ATOM 1037 C CA . TRP A 1 128 ? 3.823 -7.943 -1.531 1.00 98.19 128 TRP A CA 1
ATOM 1038 C C . TRP A 1 128 ? 2.338 -8.308 -1.431 1.00 98.19 128 TRP A C 1
ATOM 1040 O O . TRP A 1 128 ? 1.712 -7.962 -0.432 1.00 98.19 128 TRP A O 1
ATOM 1050 N N . LYS A 1 129 ? 1.794 -9.093 -2.377 1.00 98.06 129 LYS A N 1
ATOM 1051 C CA . LYS A 1 129 ? 0.412 -9.610 -2.314 1.00 98.06 129 LYS A CA 1
ATOM 1052 C C . LYS A 1 129 ? 0.170 -10.387 -1.017 1.00 98.06 129 LYS A C 1
ATOM 1054 O O . LYS A 1 129 ? -0.839 -10.169 -0.357 1.00 98.06 129 LYS A O 1
ATOM 1059 N N . GLN A 1 130 ? 1.118 -11.233 -0.605 1.00 97.94 130 GLN A N 1
ATOM 1060 C CA . GLN A 1 130 ? 1.035 -11.956 0.672 1.00 97.94 130 GLN A CA 1
ATOM 1061 C C . GLN A 1 130 ? 0.969 -11.012 1.880 1.00 97.94 130 GLN A C 1
ATOM 1063 O O . GLN A 1 130 ? 0.147 -11.217 2.771 1.00 97.94 130 GLN A O 1
ATOM 1068 N N . ALA A 1 131 ? 1.799 -9.964 1.910 1.00 98.00 131 ALA A N 1
ATOM 1069 C CA . ALA A 1 131 ? 1.777 -8.976 2.987 1.00 98.00 131 ALA A CA 1
ATOM 1070 C C . ALA A 1 131 ? 0.430 -8.246 3.062 1.00 98.00 131 ALA A C 1
ATOM 1072 O O . ALA A 1 131 ? -0.126 -8.110 4.149 1.00 98.00 131 ALA A O 1
ATOM 1073 N N . ILE A 1 132 ? -0.114 -7.831 1.916 1.00 98.19 132 ILE A N 1
ATOM 1074 C CA . ILE A 1 132 ? -1.430 -7.188 1.835 1.00 98.19 132 ILE A CA 1
ATOM 1075 C C . ILE A 1 132 ? -2.540 -8.146 2.294 1.00 98.19 132 ILE A C 1
ATOM 1077 O O . ILE A 1 132 ? -3.381 -7.746 3.091 1.00 98.19 132 ILE A O 1
ATOM 1081 N N . GLY A 1 133 ? -2.503 -9.422 1.896 1.00 98.06 133 GLY A N 1
ATOM 1082 C CA . GLY A 1 133 ? -3.472 -10.423 2.360 1.00 98.06 133 GLY A CA 1
ATOM 1083 C C . GLY A 1 133 ? -3.411 -10.675 3.870 1.00 98.06 133 GLY A C 1
ATOM 1084 O O . GLY A 1 133 ? -4.441 -10.784 4.532 1.00 98.06 133 GLY A O 1
ATOM 1085 N N . HIS A 1 134 ? -2.210 -10.697 4.458 1.00 97.19 134 HIS A N 1
ATOM 1086 C CA . HIS A 1 134 ? -2.072 -10.772 5.915 1.00 97.19 134 HIS A CA 1
ATOM 1087 C C . HIS A 1 134 ? -2.680 -9.545 6.602 1.00 97.19 134 HIS A C 1
ATOM 1089 O O . HIS A 1 134 ? -3.434 -9.708 7.560 1.00 97.19 134 HIS A O 1
ATOM 1095 N N . GLN A 1 135 ? -2.394 -8.335 6.108 1.00 97.00 135 GLN A N 1
ATOM 1096 C CA . GLN A 1 135 ? -3.003 -7.104 6.622 1.00 97.00 135 GLN A CA 1
ATOM 1097 C C . GLN A 1 135 ? -4.537 -7.161 6.542 1.00 97.00 135 GLN A C 1
ATOM 1099 O O . GLN A 1 135 ? -5.190 -6.893 7.549 1.00 97.00 135 GLN A O 1
ATOM 1104 N N . GLU A 1 136 ? -5.099 -7.571 5.400 1.00 97.44 136 GLU A N 1
ATOM 1105 C CA . GLU A 1 136 ? -6.548 -7.684 5.189 1.00 97.44 136 GLU A CA 1
ATOM 1106 C C . GLU A 1 136 ? -7.203 -8.582 6.234 1.00 97.44 136 GLU A C 1
ATOM 1108 O O . GLU A 1 136 ? -8.119 -8.161 6.937 1.00 97.44 136 GLU A O 1
ATOM 1113 N N . SER A 1 137 ? -6.634 -9.774 6.441 1.00 96.19 137 SER A N 1
ATOM 1114 C CA . SER A 1 137 ? -7.146 -10.760 7.398 1.00 96.19 137 SER A CA 1
ATOM 1115 C C . SER A 1 137 ? -7.189 -10.261 8.850 1.00 96.19 137 SER A C 1
ATOM 1117 O O . SER A 1 137 ? -7.838 -10.873 9.707 1.00 96.19 137 SER A O 1
ATOM 1119 N N . HIS A 1 138 ? -6.448 -9.191 9.152 1.00 94.56 138 HIS A N 1
ATOM 1120 C CA . HIS A 1 138 ? -6.484 -8.492 10.428 1.00 94.56 138 HIS A CA 1
ATOM 1121 C C . HIS A 1 138 ? -7.466 -7.322 10.405 1.00 94.56 138 HIS A C 1
ATOM 1123 O O . HIS A 1 138 ? -8.231 -7.195 11.355 1.00 94.56 138 HIS A O 1
ATOM 1129 N N . VAL A 1 139 ? -7.470 -6.508 9.345 1.00 93.62 139 VAL A N 1
ATOM 1130 C CA . VAL A 1 139 ? -8.380 -5.362 9.180 1.00 93.62 139 VAL A CA 1
ATOM 1131 C C . VAL A 1 139 ? -9.845 -5.800 9.211 1.00 93.62 139 VAL A C 1
ATOM 1133 O O . VAL A 1 139 ? -10.631 -5.201 9.938 1.00 93.62 139 VAL A O 1
ATOM 1136 N N . GLU A 1 140 ? -10.201 -6.890 8.528 1.00 92.50 140 GLU A N 1
ATOM 1137 C CA . GLU A 1 140 ? -11.574 -7.423 8.477 1.00 92.50 140 GLU A CA 1
ATOM 1138 C C . GLU A 1 140 ? -12.125 -7.866 9.840 1.00 92.50 140 GLU A C 1
ATOM 1140 O O . GLU A 1 140 ? -13.336 -7.954 10.035 1.00 92.50 140 GLU A O 1
ATOM 1145 N N . LYS A 1 141 ? -11.244 -8.152 10.805 1.00 90.56 141 LYS A N 1
ATOM 1146 C CA . LYS A 1 141 ? -11.627 -8.580 12.159 1.00 90.56 141 LYS A CA 1
ATOM 1147 C C . LYS A 1 141 ? -11.837 -7.409 13.116 1.00 90.56 141 LYS A C 1
ATOM 1149 O O . LYS A 1 141 ? -12.240 -7.631 14.256 1.00 90.56 141 LYS A O 1
ATOM 1154 N N . ILE A 1 142 ? -11.522 -6.184 12.696 1.00 89.69 142 ILE A N 1
ATOM 1155 C CA . ILE A 1 142 ? -11.634 -4.988 13.528 1.00 89.69 142 ILE A CA 1
ATOM 1156 C C . ILE A 1 142 ? -13.009 -4.369 13.290 1.00 89.69 142 ILE A C 1
ATOM 1158 O O . ILE A 1 142 ? -13.372 -4.050 12.160 1.00 89.69 142 ILE A O 1
ATOM 1162 N N . SER A 1 143 ? -13.774 -4.165 14.362 1.00 89.19 143 SER A N 1
ATOM 1163 C CA . SER A 1 143 ? -15.006 -3.385 14.267 1.00 89.19 143 SER A CA 1
ATOM 1164 C C . SER A 1 143 ? -14.675 -1.924 13.940 1.00 89.19 143 SER A C 1
ATOM 1166 O O . SER A 1 143 ? -13.647 -1.399 14.374 1.00 89.19 143 SER A O 1
ATOM 1168 N N . GLU A 1 144 ? -15.559 -1.228 13.222 1.00 86.69 144 GLU A N 1
ATOM 1169 C CA . GLU A 1 144 ? -15.347 0.195 12.926 1.00 86.69 144 GLU A CA 1
ATOM 1170 C C . GLU A 1 144 ? -15.101 0.999 14.211 1.00 86.69 144 GLU A C 1
ATOM 1172 O O . GLU A 1 144 ? -14.210 1.839 14.251 1.00 86.69 144 GLU A O 1
ATOM 1177 N N . GLU A 1 145 ? -15.829 0.705 15.289 1.00 86.62 145 GLU A N 1
ATOM 1178 C CA . GLU A 1 145 ? -15.661 1.376 16.578 1.00 86.62 145 GLU A CA 1
ATOM 1179 C C . GLU A 1 145 ? -14.270 1.151 17.189 1.00 86.62 145 GLU A C 1
ATOM 1181 O O . GLU A 1 145 ? -13.637 2.106 17.650 1.00 86.62 145 GLU A O 1
ATOM 1186 N N . ASP A 1 146 ? -13.783 -0.088 17.185 1.00 88.56 146 ASP A N 1
ATOM 1187 C CA . ASP A 1 146 ? -12.504 -0.429 17.806 1.00 88.56 146 ASP A CA 1
ATOM 1188 C C . ASP A 1 146 ? -11.308 0.053 16.980 1.00 88.56 146 ASP A C 1
ATOM 1190 O O . ASP A 1 146 ? -10.250 0.358 17.538 1.00 88.56 146 ASP A O 1
ATOM 1194 N N . SER A 1 147 ? -11.494 0.245 15.671 1.00 88.25 147 SER A N 1
ATOM 1195 C CA . SER A 1 147 ? -10.478 0.815 14.780 1.00 88.25 147 SER A CA 1
ATOM 1196 C C . SER A 1 147 ? -10.002 2.211 15.226 1.00 88.25 147 SER A C 1
ATOM 1198 O O . SER A 1 147 ? -8.829 2.549 15.041 1.00 88.25 147 SER A O 1
ATOM 1200 N N . TYR A 1 148 ? -10.872 2.984 15.896 1.00 88.62 148 TYR A N 1
ATOM 1201 C CA . TYR A 1 148 ? -10.561 4.300 16.475 1.00 88.62 148 TYR A CA 1
ATOM 1202 C C . TYR A 1 148 ? -10.004 4.233 17.910 1.00 88.62 148 TYR A C 1
ATOM 1204 O O . TYR A 1 148 ? -9.545 5.243 18.449 1.00 88.62 148 TYR A O 1
ATOM 1212 N N . LYS A 1 149 ? -10.035 3.065 18.562 1.00 87.44 149 LYS A N 1
ATOM 1213 C CA . LYS A 1 149 ? -9.483 2.857 19.916 1.00 87.44 149 LYS A CA 1
ATOM 1214 C C . LYS A 1 149 ? -8.081 2.266 19.875 1.00 87.44 149 LYS A C 1
ATOM 1216 O O . LYS A 1 149 ? -7.247 2.584 20.719 1.00 87.44 149 LYS A O 1
ATOM 1221 N N . TYR A 1 150 ? -7.810 1.407 18.900 1.00 90.56 150 TYR A N 1
ATOM 1222 C CA . TYR A 1 150 ? -6.504 0.778 18.763 1.00 90.56 150 TYR A CA 1
ATOM 1223 C C . TYR A 1 150 ? -5.465 1.781 18.262 1.00 90.56 150 TYR A C 1
ATOM 1225 O O . TYR A 1 150 ? -5.790 2.756 17.578 1.00 90.56 150 TYR A O 1
ATOM 1233 N N . ARG A 1 151 ? -4.203 1.557 18.636 1.00 89.56 151 ARG A N 1
ATOM 1234 C CA . ARG A 1 151 ? -3.082 2.423 18.265 1.00 89.56 151 ARG A CA 1
ATOM 1235 C C . ARG A 1 151 ? -1.986 1.618 17.602 1.00 89.56 151 ARG A C 1
ATOM 1237 O O . ARG A 1 151 ? -1.449 0.676 18.183 1.00 89.56 151 ARG A O 1
ATOM 1244 N N . TYR A 1 152 ? -1.653 2.019 16.387 1.00 90.44 152 TYR A N 1
ATOM 1245 C CA . TYR A 1 152 ? -0.495 1.539 15.668 1.00 90.44 152 TYR A CA 1
ATOM 1246 C C . TYR A 1 152 ? 0.713 2.403 16.021 1.00 90.44 152 TYR A C 1
ATOM 1248 O O . TYR A 1 152 ? 0.716 3.612 15.793 1.00 90.44 152 TYR A O 1
ATOM 1256 N N . PHE A 1 153 ? 1.742 1.768 16.576 1.00 86.62 153 PHE A N 1
ATOM 1257 C CA . PHE A 1 153 ? 2.988 2.425 16.947 1.00 86.62 153 PHE A CA 1
ATOM 1258 C C . PHE A 1 153 ? 3.984 2.284 15.801 1.00 86.62 153 PHE A C 1
ATOM 1260 O O . PHE A 1 153 ? 4.371 1.177 15.428 1.00 86.62 153 PHE A O 1
ATOM 1267 N N . SER A 1 154 ? 4.409 3.413 15.248 1.00 83.44 154 SER A N 1
ATOM 1268 C CA . SER A 1 154 ? 5.411 3.474 14.192 1.00 83.44 154 SER A CA 1
ATOM 1269 C C . SER A 1 154 ? 6.513 4.456 14.563 1.00 83.44 154 SER A C 1
ATOM 1271 O O . SER A 1 154 ? 6.345 5.306 15.434 1.00 83.44 154 SER A O 1
ATOM 1273 N N . TRP A 1 155 ? 7.630 4.400 13.843 1.00 80.56 155 TRP A N 1
ATOM 1274 C CA . TRP A 1 155 ? 8.693 5.393 13.998 1.00 80.56 155 TRP A CA 1
ATOM 1275 C C . TRP A 1 155 ? 8.266 6.813 13.576 1.00 80.56 155 TRP A C 1
ATOM 1277 O O . TRP A 1 155 ? 8.924 7.773 13.960 1.00 80.56 155 TRP A O 1
ATOM 1287 N N . LYS A 1 156 ? 7.177 6.956 12.804 1.00 81.31 156 LYS A N 1
ATOM 1288 C CA . LYS A 1 156 ? 6.625 8.250 12.361 1.00 81.31 156 LYS A CA 1
ATOM 1289 C C . LYS A 1 156 ? 5.640 8.856 13.357 1.00 81.31 156 LYS A C 1
ATOM 1291 O O . LYS A 1 156 ? 5.333 10.037 13.258 1.00 81.31 156 LYS A O 1
ATOM 1296 N N . GLY A 1 157 ? 5.150 8.054 14.300 1.00 84.44 157 GLY A N 1
ATOM 1297 C CA . GLY A 1 157 ? 4.116 8.459 15.239 1.00 84.44 157 GLY A CA 1
ATOM 1298 C C . GLY A 1 157 ? 3.216 7.304 15.658 1.00 84.44 157 GLY A C 1
ATOM 1299 O O . GLY A 1 157 ? 3.390 6.152 15.241 1.00 84.44 157 GLY A O 1
ATOM 1300 N N . ILE A 1 158 ? 2.247 7.651 16.498 1.00 88.00 158 ILE A N 1
ATOM 1301 C CA . ILE A 1 158 ? 1.215 6.760 17.017 1.00 88.00 158 ILE A CA 1
ATOM 1302 C C . ILE A 1 158 ? -0.093 7.178 16.357 1.00 88.00 158 ILE A C 1
ATOM 1304 O O . ILE A 1 158 ? -0.470 8.339 16.460 1.00 88.00 158 ILE A O 1
ATOM 1308 N N . TYR A 1 159 ? -0.766 6.240 15.698 1.00 90.94 159 TYR A N 1
ATOM 1309 C CA . TYR A 1 159 ? -1.945 6.537 14.884 1.00 90.94 159 TYR A CA 1
ATOM 1310 C C . TYR A 1 159 ? -3.081 5.573 15.192 1.00 90.94 159 TYR A C 1
ATOM 1312 O O . TYR A 1 159 ? -2.835 4.414 15.547 1.00 90.94 159 TYR A O 1
ATOM 1320 N N . ILE A 1 160 ? -4.325 6.008 15.004 1.00 92.19 160 ILE A N 1
ATOM 1321 C CA . ILE A 1 160 ? -5.447 5.063 14.908 1.00 92.19 160 ILE A CA 1
ATOM 1322 C C . ILE A 1 160 ? -5.289 4.154 13.684 1.00 92.19 160 ILE A C 1
ATOM 1324 O O . ILE A 1 160 ? -4.568 4.487 12.742 1.00 92.19 160 ILE A O 1
ATOM 1328 N N . ILE A 1 161 ? -5.971 3.006 13.659 1.00 93.19 161 ILE A N 1
ATOM 1329 C CA . ILE A 1 161 ? -5.783 2.020 12.581 1.00 93.19 161 ILE A CA 1
ATOM 1330 C C . ILE A 1 161 ? -6.096 2.596 11.187 1.00 93.19 161 ILE A C 1
ATOM 1332 O O . ILE A 1 161 ? -5.244 2.447 10.307 1.00 93.19 161 ILE A O 1
ATOM 1336 N N . PRO A 1 162 ? -7.221 3.310 10.959 1.00 92.88 162 PRO A N 1
ATOM 1337 C CA . PRO A 1 162 ? -7.488 3.930 9.660 1.00 92.88 162 PRO A CA 1
ATOM 1338 C C . PRO A 1 162 ? -6.388 4.917 9.233 1.00 92.88 162 PRO A C 1
ATOM 1340 O O . PRO A 1 162 ? -5.921 4.882 8.095 1.00 92.88 162 PRO A O 1
ATOM 1343 N N . ALA A 1 163 ? -5.914 5.759 10.156 1.00 92.31 163 ALA A N 1
ATOM 1344 C CA . ALA A 1 163 ? -4.846 6.718 9.888 1.00 92.31 163 ALA A CA 1
ATOM 1345 C C . ALA A 1 163 ? -3.511 6.016 9.593 1.00 92.31 163 ALA A C 1
ATOM 1347 O O . ALA A 1 163 ? -2.798 6.416 8.679 1.00 92.31 163 ALA A O 1
ATOM 1348 N N . ALA A 1 164 ? -3.194 4.920 10.285 1.00 94.69 164 ALA A N 1
ATOM 1349 C CA . ALA A 1 164 ? -2.003 4.123 10.012 1.00 94.69 164 ALA A CA 1
ATOM 1350 C C . ALA A 1 164 ? -2.034 3.481 8.613 1.00 94.69 164 ALA A C 1
ATOM 1352 O O . ALA A 1 164 ? -1.026 3.510 7.905 1.00 94.69 164 ALA A O 1
ATOM 1353 N N . ILE A 1 165 ? -3.190 2.955 8.185 1.00 95.19 165 ILE A N 1
ATOM 1354 C CA . ILE A 1 165 ? -3.390 2.436 6.821 1.00 95.19 165 ILE A CA 1
ATOM 1355 C C . ILE A 1 165 ? -3.150 3.551 5.799 1.00 95.19 165 ILE A C 1
ATOM 1357 O O . ILE A 1 165 ? -2.354 3.369 4.873 1.00 95.19 165 ILE A O 1
ATOM 1361 N N . ASN A 1 166 ? -3.771 4.719 6.006 1.00 93.38 166 ASN A N 1
ATOM 1362 C CA . ASN A 1 166 ? -3.585 5.885 5.145 1.00 93.38 166 ASN A CA 1
ATOM 1363 C C . ASN A 1 166 ? -2.119 6.350 5.117 1.00 93.38 166 ASN A C 1
ATOM 1365 O O . ASN A 1 166 ? -1.588 6.647 4.054 1.00 93.38 166 ASN A O 1
ATOM 1369 N N . MET A 1 167 ? -1.419 6.348 6.253 1.00 93.94 167 MET A N 1
ATOM 1370 C CA . MET A 1 167 ? -0.001 6.706 6.334 1.00 93.94 167 MET A CA 1
ATOM 1371 C C . MET A 1 167 ? 0.864 5.803 5.447 1.00 93.94 167 MET A C 1
ATOM 1373 O O . MET A 1 167 ? 1.683 6.305 4.677 1.00 93.94 167 MET A O 1
ATOM 1377 N N . VAL A 1 168 ? 0.683 4.481 5.522 1.00 94.75 168 VAL A N 1
ATOM 1378 C CA . VAL A 1 168 ? 1.442 3.537 4.683 1.00 94.75 168 VAL A CA 1
ATOM 1379 C C . VAL A 1 168 ? 1.050 3.687 3.210 1.00 94.75 168 VAL A C 1
ATOM 1381 O O . VAL A 1 168 ? 1.912 3.630 2.334 1.00 94.75 168 VAL A O 1
ATOM 1384 N N . ALA A 1 169 ? -0.234 3.912 2.912 1.00 94.19 169 ALA A N 1
ATOM 1385 C CA . ALA A 1 169 ? -0.690 4.185 1.550 1.00 94.19 169 ALA A CA 1
ATOM 1386 C C . ALA A 1 169 ? -0.054 5.466 0.983 1.00 94.19 169 ALA A C 1
ATOM 1388 O O . ALA A 1 169 ? 0.446 5.452 -0.139 1.00 94.19 169 ALA A O 1
ATOM 1389 N N . MET A 1 170 ? 0.009 6.547 1.763 1.00 92.31 170 MET A N 1
ATOM 1390 C CA . MET A 1 170 ? 0.645 7.803 1.362 1.00 92.31 170 MET A CA 1
ATOM 1391 C C . MET A 1 170 ? 2.157 7.664 1.188 1.00 92.31 170 MET A C 1
ATOM 1393 O O . MET A 1 170 ? 2.713 8.219 0.243 1.00 92.31 170 MET A O 1
ATOM 1397 N N . GLU A 1 171 ? 2.826 6.873 2.025 1.00 92.25 171 GLU A N 1
ATOM 1398 C CA . GLU A 1 171 ? 4.244 6.558 1.844 1.00 92.25 171 GLU A CA 1
ATOM 1399 C C . GLU A 1 171 ? 4.505 5.813 0.528 1.00 92.25 171 GLU A C 1
ATOM 1401 O O . GLU A 1 171 ? 5.420 6.161 -0.224 1.00 92.25 171 GLU A O 1
ATOM 1406 N N . ASN A 1 172 ? 3.674 4.820 0.209 1.00 94.19 172 ASN A N 1
ATOM 1407 C CA . ASN A 1 172 ? 3.774 4.108 -1.061 1.00 94.19 172 ASN A CA 1
ATOM 1408 C C . ASN A 1 172 ? 3.404 5.015 -2.241 1.00 94.19 172 ASN A C 1
ATOM 1410 O O . ASN A 1 172 ? 4.056 4.973 -3.280 1.00 94.19 172 ASN A O 1
ATOM 1414 N N . HIS A 1 173 ? 2.414 5.892 -2.088 1.00 92.69 173 HIS A N 1
ATOM 1415 C CA . HIS A 1 173 ? 2.048 6.855 -3.121 1.00 92.69 173 HIS A CA 1
ATOM 1416 C C . HIS A 1 173 ? 3.185 7.852 -3.389 1.00 92.69 173 HIS A C 1
ATOM 1418 O O . HIS A 1 173 ? 3.486 8.157 -4.545 1.00 92.69 173 HIS A O 1
ATOM 1424 N N . PHE A 1 174 ? 3.876 8.305 -2.343 1.00 90.31 174 PHE A N 1
ATOM 1425 C CA . PHE A 1 174 ? 5.069 9.134 -2.469 1.00 90.31 174 PHE A CA 1
ATOM 1426 C C . PHE A 1 174 ? 6.154 8.420 -3.289 1.00 90.31 174 PHE A C 1
ATOM 1428 O O . PHE A 1 174 ? 6.653 8.977 -4.266 1.00 90.31 174 PHE A O 1
ATOM 1435 N N . LEU A 1 175 ? 6.451 7.155 -2.968 1.00 91.12 175 LEU A N 1
ATOM 1436 C CA . LEU A 1 175 ? 7.395 6.331 -3.733 1.00 91.12 175 LEU A CA 1
ATOM 1437 C C . LEU A 1 175 ? 6.944 6.115 -5.190 1.00 91.12 175 LEU A C 1
ATOM 1439 O O . LEU A 1 175 ? 7.783 6.098 -6.089 1.00 91.12 175 LEU A O 1
ATOM 1443 N N . LEU A 1 176 ? 5.638 5.989 -5.448 1.00 91.19 176 LEU A N 1
ATOM 1444 C CA . LEU A 1 176 ? 5.086 5.831 -6.795 1.00 91.19 176 LEU A CA 1
ATOM 1445 C C . LEU A 1 176 ? 5.312 7.105 -7.606 1.00 91.19 176 LEU A C 1
ATOM 1447 O O . LEU A 1 176 ? 5.814 7.048 -8.727 1.00 91.19 176 LEU A O 1
ATOM 1451 N N . LYS A 1 177 ? 4.980 8.267 -7.044 1.00 87.38 177 LYS A N 1
ATOM 1452 C CA . LYS A 1 177 ? 5.180 9.547 -7.723 1.00 87.38 177 LYS A CA 1
ATOM 1453 C C . LYS A 1 177 ? 6.658 9.816 -7.975 1.00 87.38 177 LYS A C 1
ATOM 1455 O O . LYS A 1 177 ? 7.039 10.096 -9.112 1.00 87.38 177 LYS A O 1
ATOM 1460 N N . ASP A 1 178 ? 7.467 9.753 -6.924 1.00 81.19 178 ASP A N 1
ATOM 1461 C CA . ASP A 1 178 ? 8.842 10.234 -6.970 1.00 81.19 178 ASP A CA 1
ATOM 1462 C C . ASP A 1 178 ? 9.826 9.207 -7.531 1.00 81.19 178 ASP A C 1
ATOM 1464 O O . ASP A 1 178 ? 10.838 9.601 -8.105 1.00 81.19 178 ASP A O 1
ATOM 1468 N N . GLY A 1 179 ? 9.514 7.915 -7.409 1.00 80.06 179 GLY A N 1
ATOM 1469 C CA . GLY A 1 179 ? 10.381 6.816 -7.829 1.00 80.06 179 GLY A CA 1
ATOM 1470 C C . GLY A 1 179 ? 9.915 6.035 -9.057 1.00 80.06 179 GLY A C 1
ATOM 1471 O O . GLY A 1 179 ? 10.707 5.263 -9.578 1.00 80.06 179 GLY A O 1
ATOM 1472 N N . ILE A 1 180 ? 8.672 6.191 -9.532 1.00 88.50 180 ILE A N 1
ATOM 1473 C CA . ILE A 1 180 ? 8.162 5.421 -10.686 1.00 88.50 180 ILE A CA 1
ATOM 1474 C C . ILE A 1 180 ? 7.593 6.350 -11.760 1.00 88.50 180 ILE A C 1
ATOM 1476 O O . ILE A 1 180 ? 8.087 6.375 -12.884 1.00 88.50 180 ILE A O 1
ATOM 1480 N N . LEU A 1 181 ? 6.583 7.162 -11.431 1.00 88.19 181 LEU A N 1
ATOM 1481 C CA . LEU A 1 181 ? 5.883 7.999 -12.411 1.00 88.19 181 LEU A CA 1
ATOM 1482 C C . LEU A 1 181 ? 6.783 9.063 -13.041 1.00 88.19 181 LEU A C 1
ATOM 1484 O O . LEU A 1 181 ? 6.609 9.372 -14.218 1.00 88.19 181 LEU A O 1
ATOM 1488 N N . LYS A 1 182 ? 7.733 9.626 -12.285 1.00 82.25 182 LYS A N 1
ATOM 1489 C CA . LYS A 1 182 ? 8.729 10.556 -12.838 1.00 82.25 182 LYS A CA 1
ATOM 1490 C C . LYS A 1 182 ? 9.541 9.912 -13.967 1.00 82.25 182 LYS A C 1
ATOM 1492 O O . LYS A 1 182 ? 9.698 10.535 -15.009 1.00 82.25 182 LYS A O 1
ATOM 1497 N N . PHE A 1 183 ? 9.956 8.658 -13.802 1.00 78.69 183 PHE A N 1
ATOM 1498 C CA . PHE A 1 183 ? 10.728 7.935 -14.815 1.00 78.69 183 PHE A CA 1
ATOM 1499 C C . PHE A 1 183 ? 9.878 7.445 -15.984 1.00 78.69 183 PHE A C 1
ATOM 1501 O O . PHE A 1 183 ? 10.303 7.529 -17.129 1.00 78.69 183 PHE A O 1
ATOM 1508 N N . LEU A 1 184 ? 8.654 6.976 -15.726 1.00 84.00 184 LEU A N 1
ATOM 1509 C CA . LEU A 1 184 ? 7.753 6.558 -16.805 1.00 84.00 184 LEU A CA 1
ATOM 1510 C C . LEU A 1 184 ? 7.373 7.718 -17.739 1.00 84.00 184 LEU A C 1
ATOM 1512 O O . LEU A 1 184 ? 7.082 7.486 -18.909 1.00 84.00 184 LEU A O 1
ATOM 1516 N N . LYS A 1 185 ? 7.353 8.958 -17.232 1.00 81.62 185 LYS A N 1
ATOM 1517 C CA . LYS A 1 185 ? 7.065 10.158 -18.035 1.00 81.62 185 LYS A CA 1
ATOM 1518 C C . LYS A 1 185 ? 8.252 10.625 -18.872 1.00 81.62 185 LYS A C 1
ATOM 1520 O O . LYS A 1 185 ? 8.038 11.152 -19.958 1.00 81.62 185 LYS A O 1
ATOM 1525 N N . ASP A 1 186 ? 9.467 10.464 -18.368 1.00 72.56 186 ASP A N 1
ATOM 1526 C CA . ASP A 1 186 ? 10.690 10.821 -19.076 1.00 72.56 186 ASP A CA 1
ATOM 1527 C C . ASP A 1 186 ? 11.787 9.809 -18.708 1.00 72.56 186 ASP A C 1
ATOM 1529 O O . ASP A 1 186 ? 12.362 9.889 -17.620 1.00 72.56 186 ASP A O 1
ATOM 1533 N N . PRO A 1 187 ? 12.093 8.851 -19.602 1.00 63.66 187 PRO A N 1
ATOM 1534 C CA . PRO A 1 187 ? 13.152 7.868 -19.380 1.00 63.66 187 PRO A CA 1
ATOM 1535 C C . PRO A 1 187 ? 14.543 8.491 -19.187 1.00 63.66 187 PRO A C 1
ATOM 1537 O O . PRO A 1 187 ? 15.437 7.825 -18.672 1.00 63.66 187 PRO A O 1
ATOM 1540 N N . ASN A 1 188 ? 14.728 9.759 -19.581 1.00 61.41 188 ASN A N 1
ATOM 1541 C CA . ASN A 1 188 ? 15.962 10.522 -19.389 1.00 61.41 188 ASN A CA 1
ATOM 1542 C C . ASN A 1 188 ? 15.933 11.395 -18.118 1.00 61.41 188 ASN A C 1
ATOM 1544 O O . ASN A 1 188 ? 16.848 12.191 -17.901 1.00 61.41 188 ASN A O 1
ATOM 1548 N N . PHE A 1 189 ? 14.893 11.292 -17.285 1.00 50.91 189 PHE A N 1
ATOM 1549 C CA . PHE A 1 189 ? 14.737 12.113 -16.090 1.00 50.91 189 PHE A CA 1
ATOM 1550 C C . PHE A 1 189 ? 15.479 11.554 -14.861 1.00 50.91 189 PHE A C 1
ATOM 1552 O O . PHE A 1 189 ? 15.462 10.345 -14.618 1.00 50.91 189 PHE A O 1
ATOM 1559 N N . PRO A 1 190 ? 16.020 12.432 -13.989 1.00 54.03 190 PRO A N 1
ATOM 1560 C CA . PRO A 1 190 ? 16.338 13.841 -14.250 1.00 54.03 190 PRO A CA 1
ATOM 1561 C C . PRO A 1 190 ? 17.625 14.009 -15.084 1.00 54.03 190 PRO A C 1
ATOM 1563 O O . PRO A 1 190 ? 18.513 13.154 -15.052 1.00 54.03 190 PRO A O 1
ATOM 1566 N N . LYS A 1 191 ? 17.726 15.128 -15.809 1.00 49.97 191 LYS A N 1
ATOM 1567 C CA . LYS A 1 191 ? 19.004 15.619 -16.349 1.00 49.97 191 LYS A CA 1
ATOM 1568 C C . LYS A 1 191 ? 19.911 16.100 -15.223 1.00 49.97 191 LYS A C 1
ATOM 1570 O O . LYS A 1 191 ? 19.359 16.648 -14.242 1.00 49.97 191 LYS A O 1
#